Protein AF-A0A958CYI1-F1 (afdb_monomer_lite)

Radius of gyration: 28.28 Å; chains: 1; bounding box: 58×70×102 Å

Structure (mmCIF, N/CA/C/O backbone):
data_AF-A0A958CYI1-F1
#
_entry.id   AF-A0A958CYI1-F1
#
loop_
_atom_site.group_PDB
_atom_site.id
_atom_site.type_symbol
_atom_site.label_atom_id
_atom_site.label_alt_id
_atom_site.label_comp_id
_atom_site.label_asym_id
_atom_site.label_entity_id
_atom_site.label_seq_id
_atom_site.pdbx_PDB_ins_code
_atom_site.Cartn_x
_atom_site.Cartn_y
_atom_site.Cartn_z
_atom_site.occupancy
_atom_site.B_iso_or_equiv
_atom_site.auth_seq_id
_atom_site.auth_comp_id
_atom_site.auth_asym_id
_atom_site.auth_atom_id
_atom_site.pdbx_PDB_model_num
ATOM 1 N N . MET A 1 1 ? -30.023 57.625 -53.328 1.00 42.09 1 MET A N 1
ATOM 2 C CA . MET A 1 1 ? -31.231 56.786 -53.503 1.00 42.09 1 MET A CA 1
ATOM 3 C C . MET A 1 1 ? -30.985 55.440 -52.832 1.00 42.09 1 MET A C 1
ATOM 5 O O . MET A 1 1 ? -29.868 54.960 -52.922 1.00 42.09 1 MET A O 1
ATOM 9 N N . LYS A 1 2 ? -32.035 54.872 -52.219 1.00 39.88 2 LYS A N 1
ATOM 10 C CA . LYS A 1 2 ? -32.134 53.596 -51.472 1.00 39.88 2 LYS A CA 1
ATOM 11 C C . LYS A 1 2 ? -31.736 53.619 -49.983 1.00 39.88 2 LYS A C 1
ATOM 13 O O . LYS A 1 2 ? -30.578 53.598 -49.598 1.00 39.88 2 LYS A O 1
ATOM 18 N N . ARG A 1 3 ? -32.811 53.684 -49.190 1.00 43.34 3 ARG A N 1
ATOM 19 C CA . ARG A 1 3 ? -32.987 53.436 -47.752 1.00 43.34 3 ARG A CA 1
ATOM 20 C C . ARG A 1 3 ? -32.850 51.931 -47.449 1.00 43.34 3 ARG A C 1
ATOM 22 O O . ARG A 1 3 ? -33.164 51.167 -48.357 1.00 43.34 3 ARG A O 1
ATOM 29 N N . LEU A 1 4 ? -32.543 51.543 -46.198 1.00 41.59 4 LEU A N 1
ATOM 30 C CA . LEU A 1 4 ? -33.360 50.652 -45.326 1.00 41.59 4 LEU A CA 1
ATOM 31 C C . LEU A 1 4 ? -32.557 49.950 -44.191 1.00 41.59 4 LEU A C 1
ATOM 33 O O . LEU A 1 4 ? -31.536 49.337 -44.464 1.00 41.59 4 LEU A O 1
ATOM 37 N N . LEU A 1 5 ? -33.147 49.992 -42.975 1.00 42.72 5 LEU A N 1
ATOM 38 C CA . LEU A 1 5 ? -33.182 48.987 -41.873 1.00 42.72 5 LEU A CA 1
ATOM 39 C C . LEU A 1 5 ? -31.871 48.716 -41.091 1.00 42.72 5 LEU A C 1
ATOM 41 O O . LEU A 1 5 ? -30.917 48.190 -41.637 1.00 42.72 5 LEU A O 1
ATOM 45 N N . VAL A 1 6 ? -31.689 49.182 -39.843 1.00 42.66 6 VAL A N 1
ATOM 46 C CA . VAL A 1 6 ? -32.247 48.726 -38.538 1.00 42.66 6 VAL A CA 1
ATOM 47 C C . VAL A 1 6 ? -32.069 47.228 -38.267 1.00 42.66 6 VAL A C 1
ATOM 49 O O . VAL A 1 6 ? -32.859 46.437 -38.761 1.00 42.66 6 VAL A O 1
ATOM 52 N N . THR A 1 7 ? -31.137 46.886 -37.367 1.00 39.44 7 THR A N 1
ATOM 53 C CA . THR A 1 7 ? -31.341 45.858 -36.322 1.00 39.44 7 THR A CA 1
ATOM 54 C C . THR A 1 7 ? -30.294 46.016 -35.219 1.00 39.44 7 THR A C 1
ATOM 56 O O . THR A 1 7 ? -29.105 45.805 -35.441 1.00 39.44 7 THR A O 1
ATOM 59 N N . ALA A 1 8 ? -30.746 46.404 -34.026 1.00 44.78 8 ALA A N 1
ATOM 60 C CA . ALA A 1 8 ? -29.981 46.307 -32.792 1.00 44.78 8 ALA A CA 1
ATOM 61 C C . ALA A 1 8 ? -29.993 44.841 -32.332 1.00 44.78 8 ALA A C 1
ATOM 63 O O . ALA A 1 8 ? -31.064 44.269 -32.135 1.00 44.78 8 ALA A O 1
ATOM 64 N N . ILE A 1 9 ? -28.819 44.230 -32.183 1.00 44.53 9 ILE A N 1
ATOM 65 C CA . ILE A 1 9 ? -28.685 42.883 -31.623 1.00 44.53 9 ILE A CA 1
ATOM 66 C C . ILE A 1 9 ? -28.490 43.043 -30.114 1.00 44.53 9 ILE A C 1
ATOM 68 O O . ILE A 1 9 ? -27.433 43.474 -29.657 1.00 44.53 9 ILE A O 1
ATOM 72 N N . LEU A 1 10 ? -29.531 42.721 -29.342 1.00 38.78 10 LEU A N 1
ATOM 73 C CA . LEU A 1 10 ? -29.421 42.483 -27.904 1.00 38.78 10 LEU A CA 1
ATOM 74 C C . LEU A 1 10 ? -28.568 41.222 -27.700 1.00 38.78 10 LEU A C 1
ATOM 76 O O . LEU A 1 10 ? -29.008 40.116 -28.011 1.00 38.78 10 LEU A O 1
ATOM 80 N N . ALA A 1 11 ? -27.357 41.372 -27.170 1.00 40.81 11 ALA A N 1
ATOM 81 C CA . ALA A 1 11 ? -26.582 40.245 -26.669 1.00 40.81 11 ALA A CA 1
ATOM 82 C C . ALA A 1 11 ? -27.127 39.854 -25.285 1.00 40.81 11 ALA A C 1
ATOM 84 O O . ALA A 1 11 ? -26.779 40.457 -24.272 1.00 40.81 11 ALA A O 1
ATOM 85 N N . ALA A 1 12 ? -28.015 38.860 -25.240 1.00 43.81 12 ALA A N 1
ATOM 86 C CA . ALA A 1 12 ? -28.378 38.199 -23.994 1.00 43.81 12 ALA A CA 1
ATOM 87 C C . ALA A 1 12 ? -27.202 37.308 -23.559 1.00 43.81 12 ALA A C 1
ATOM 89 O O . ALA A 1 12 ? -27.004 36.217 -24.091 1.00 43.81 12 ALA A O 1
ATOM 90 N N . VAL A 1 13 ? -26.390 37.795 -22.619 1.00 46.09 13 VAL A N 1
ATOM 91 C CA . VAL A 1 13 ? -25.356 36.991 -21.957 1.00 46.09 13 VAL A CA 1
ATOM 92 C C . VAL A 1 13 ? -26.065 36.016 -21.020 1.00 46.09 13 VAL A C 1
ATOM 94 O O . VAL A 1 13 ? -26.493 36.377 -19.925 1.00 46.09 13 VAL A O 1
ATOM 97 N N . LEU A 1 14 ? -26.242 34.782 -21.483 1.00 42.12 14 LEU A N 1
ATOM 98 C CA . LEU A 1 14 ? -26.773 33.686 -20.686 1.00 42.12 14 LEU A CA 1
ATOM 99 C C . LEU A 1 14 ? -25.678 33.243 -19.697 1.00 42.12 14 LEU A C 1
ATOM 101 O O . LEU A 1 14 ? -24.727 32.566 -20.086 1.00 42.12 14 LEU A O 1
ATOM 105 N N . LEU A 1 15 ? -25.781 33.651 -18.427 1.00 45.62 15 LEU A N 1
ATOM 106 C CA . LEU A 1 15 ? -24.959 33.084 -17.355 1.00 45.62 15 LEU A CA 1
ATOM 107 C C . LEU A 1 15 ? -25.375 31.624 -17.139 1.00 45.62 15 LEU A C 1
ATOM 109 O O . LEU A 1 15 ? -26.358 31.336 -16.459 1.00 45.62 15 LEU A O 1
ATOM 113 N N . LEU A 1 16 ? -24.613 30.699 -17.716 1.00 48.97 16 LEU A N 1
ATOM 114 C CA . LEU A 1 16 ? -24.619 29.304 -17.291 1.00 48.97 16 LEU A CA 1
ATOM 115 C C . LEU A 1 16 ? -24.054 29.240 -15.863 1.00 48.97 16 LEU A C 1
ATOM 117 O O . LEU A 1 16 ? -22.951 29.748 -15.641 1.00 48.97 16 LEU A O 1
ATOM 121 N N . PRO A 1 17 ? -24.747 28.624 -14.888 1.00 45.78 17 PRO A N 1
ATOM 122 C CA . PRO A 1 17 ? -24.100 28.291 -13.635 1.00 45.78 17 PRO A CA 1
ATOM 123 C C . PRO A 1 17 ? -22.991 27.287 -13.951 1.00 45.78 17 PRO A C 1
ATOM 125 O O . PRO A 1 17 ? -23.242 26.203 -14.482 1.00 45.78 17 PRO A O 1
ATOM 128 N N . LEU A 1 18 ? -21.752 27.674 -13.650 1.00 45.88 18 LEU A N 1
ATOM 129 C CA . LEU A 1 18 ? -20.614 26.772 -13.645 1.00 45.88 18 LEU A CA 1
ATOM 130 C C . LEU A 1 18 ? -20.877 25.765 -12.519 1.00 45.88 18 LEU A C 1
ATOM 132 O O . LEU A 1 18 ? -20.578 26.020 -11.353 1.00 45.88 18 LEU A O 1
ATOM 136 N N . VAL A 1 19 ? -21.518 24.645 -12.848 1.00 53.31 19 VAL A N 1
ATOM 137 C CA . VAL A 1 19 ? -21.575 23.499 -11.948 1.00 53.31 19 VAL A CA 1
ATOM 138 C C . VAL A 1 19 ? -20.149 22.980 -11.892 1.00 53.31 19 VAL A C 1
ATOM 140 O O . VAL A 1 19 ? -19.710 22.226 -12.757 1.00 53.31 19 VAL A O 1
ATOM 143 N N . GLY A 1 20 ? -19.391 23.460 -10.908 1.00 43.84 20 GLY A N 1
ATOM 144 C CA . GLY A 1 20 ? -18.143 22.839 -10.520 1.00 43.84 20 GLY A CA 1
ATOM 145 C C . GLY A 1 20 ? -18.487 21.430 -10.076 1.00 43.84 20 GLY A C 1
ATOM 146 O O . GLY A 1 20 ? -18.928 21.225 -8.948 1.00 43.84 20 GLY A O 1
ATOM 147 N N . THR A 1 21 ? -18.342 20.457 -10.972 1.00 44.19 21 THR A N 1
ATOM 148 C CA . THR A 1 21 ? -18.242 19.067 -10.559 1.00 44.19 21 THR A CA 1
ATOM 149 C C . THR A 1 21 ? -17.000 19.014 -9.690 1.00 44.19 21 THR A C 1
ATOM 151 O O . THR A 1 21 ? -15.880 19.034 -10.201 1.00 44.19 21 THR A O 1
ATOM 154 N N . ALA A 1 22 ? -17.188 19.030 -8.373 1.00 45.78 22 ALA A N 1
ATOM 155 C CA . ALA A 1 22 ? -16.155 18.576 -7.473 1.00 45.78 22 ALA A CA 1
ATOM 156 C C . ALA A 1 22 ? -15.881 17.131 -7.890 1.00 45.78 22 ALA A C 1
ATOM 158 O O . ALA A 1 22 ? -16.662 16.228 -7.587 1.00 45.78 22 ALA A O 1
ATOM 159 N N . SER A 1 23 ? -14.821 16.930 -8.676 1.00 45.03 23 SER A N 1
ATOM 160 C CA . SER A 1 23 ? -14.234 15.611 -8.838 1.00 45.03 23 SER A CA 1
ATOM 161 C C . SER A 1 23 ? -14.057 15.074 -7.424 1.00 45.03 23 SER A C 1
ATOM 163 O O . SER A 1 23 ? -13.552 15.831 -6.584 1.00 45.03 23 SER A O 1
ATOM 165 N N . PRO A 1 24 ? -14.499 13.840 -7.113 1.00 41.59 24 PRO A N 1
ATOM 166 C CA . PRO A 1 24 ? -14.163 13.258 -5.828 1.00 41.59 24 PRO A CA 1
ATOM 167 C C . PRO A 1 24 ? -12.657 13.420 -5.695 1.00 41.59 24 PRO A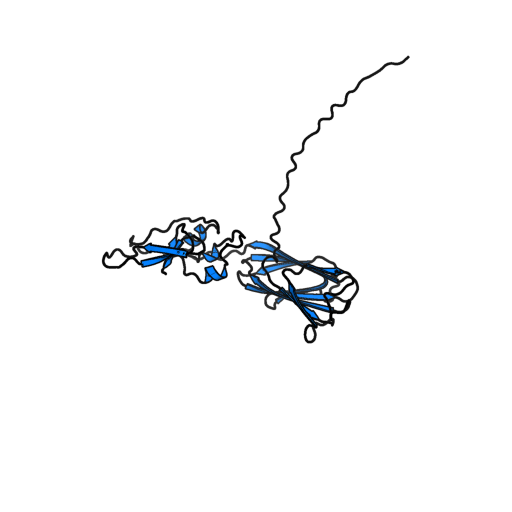 C 1
ATOM 169 O O . PRO A 1 24 ? -11.914 13.020 -6.595 1.00 41.59 24 PRO A O 1
ATOM 172 N N . ALA A 1 25 ? -12.228 14.127 -4.649 1.00 41.38 25 ALA A N 1
ATOM 173 C CA . ALA A 1 25 ? -10.821 14.251 -4.358 1.00 41.38 25 ALA A CA 1
ATOM 174 C C . ALA A 1 25 ? -10.314 12.815 -4.316 1.00 41.38 25 ALA A C 1
ATOM 176 O O . ALA A 1 25 ? -10.745 12.029 -3.471 1.00 41.38 25 ALA A O 1
ATOM 177 N N . THR A 1 26 ? -9.476 12.441 -5.280 1.00 39.22 26 THR A N 1
ATOM 178 C CA . THR A 1 26 ? -8.662 11.249 -5.152 1.00 39.22 26 THR A CA 1
ATOM 179 C C . THR A 1 26 ? -7.812 11.529 -3.931 1.00 39.22 26 THR A C 1
ATOM 181 O O . THR A 1 26 ? -6.765 12.167 -4.027 1.00 39.22 26 THR A O 1
ATOM 184 N N . VAL A 1 27 ? -8.305 11.119 -2.760 1.00 40.66 27 VAL A N 1
ATOM 185 C CA . VAL A 1 27 ? -7.452 10.749 -1.646 1.00 40.66 27 VAL A CA 1
ATOM 186 C C . VAL A 1 27 ? -6.494 9.779 -2.304 1.00 40.66 27 VAL A C 1
ATOM 188 O O . VAL A 1 27 ? -6.906 8.695 -2.714 1.00 40.66 27 VAL A O 1
ATOM 191 N N . ASN A 1 28 ? -5.296 10.276 -2.619 1.00 57.41 28 ASN A N 1
ATOM 192 C CA . ASN A 1 28 ? -4.297 9.550 -3.385 1.00 57.41 28 ASN A CA 1
ATOM 193 C C . ASN A 1 28 ? -4.232 8.179 -2.722 1.00 57.41 28 ASN A C 1
ATOM 195 O O . ASN A 1 28 ? -3.993 8.138 -1.520 1.00 57.41 28 ASN A O 1
ATOM 199 N N . ALA A 1 29 ? -4.556 7.081 -3.403 1.00 61.56 29 ALA A N 1
ATOM 200 C CA . ALA A 1 29 ? -4.756 5.830 -2.669 1.00 61.56 29 ALA A CA 1
ATOM 201 C C . ALA A 1 29 ? -3.451 5.321 -2.042 1.00 61.56 29 ALA A C 1
ATOM 203 O O . ALA A 1 29 ? -3.464 4.548 -1.089 1.00 61.56 29 ALA A O 1
ATOM 204 N N . GLN A 1 30 ? -2.329 5.854 -2.532 1.00 75.69 30 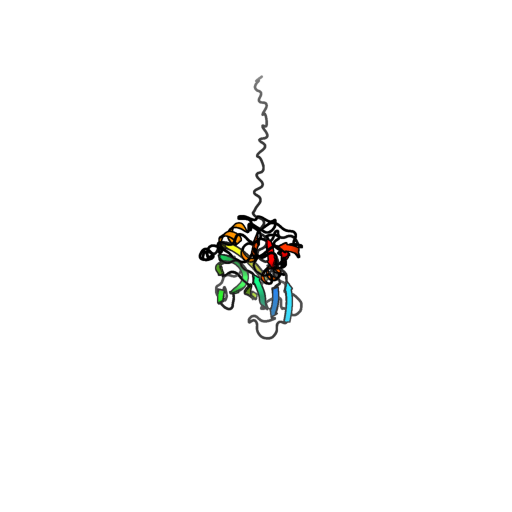GLN A N 1
ATOM 205 C CA . GLN A 1 30 ? -1.000 5.711 -1.957 1.00 75.69 30 GLN A CA 1
ATOM 206 C C . GLN A 1 30 ? -0.732 6.588 -0.720 1.00 75.69 30 GLN A C 1
ATOM 208 O O . GLN A 1 30 ? 0.267 6.369 -0.043 1.00 75.69 30 GLN A O 1
ATOM 213 N N . SER A 1 31 ? -1.576 7.574 -0.419 1.00 77.25 31 SER A N 1
ATOM 214 C CA . SER A 1 31 ? -1.382 8.541 0.665 1.00 77.25 31 SER A CA 1
ATOM 215 C C . SER A 1 31 ? -1.277 7.844 2.019 1.00 77.25 31 SER A C 1
ATOM 217 O O . SER A 1 31 ? -2.044 6.936 2.327 1.00 77.25 31 SER A O 1
ATOM 219 N N . GLY A 1 32 ? -0.303 8.273 2.823 1.00 78.44 32 GLY A N 1
ATOM 220 C CA . GLY A 1 32 ? -0.023 7.696 4.137 1.00 78.44 32 GLY A CA 1
ATOM 221 C C . GLY A 1 32 ? 0.833 6.426 4.109 1.00 78.44 32 GLY A C 1
ATOM 222 O O . GLY A 1 32 ? 1.255 5.980 5.173 1.00 78.44 32 GLY A O 1
ATOM 223 N N . ASN A 1 33 ? 1.147 5.873 2.932 1.00 84.94 33 ASN A N 1
ATOM 224 C CA . ASN A 1 33 ? 2.060 4.737 2.821 1.00 84.94 33 ASN A CA 1
ATOM 225 C C . ASN A 1 33 ? 3.509 5.207 2.699 1.00 84.94 33 ASN A C 1
ATOM 227 O O . ASN A 1 33 ? 3.812 6.243 2.111 1.00 84.94 33 ASN A O 1
ATOM 231 N N . THR A 1 34 ? 4.420 4.408 3.247 1.00 88.38 34 THR A N 1
ATOM 232 C CA . THR A 1 34 ? 5.862 4.592 3.075 1.00 88.38 34 THR A CA 1
ATOM 233 C C . THR A 1 34 ? 6.409 3.418 2.284 1.00 88.38 34 THR A C 1
ATOM 235 O O . THR A 1 34 ? 6.242 2.269 2.694 1.00 88.38 34 THR A O 1
ATOM 238 N N . TRP A 1 35 ? 7.057 3.698 1.158 1.00 95.88 35 TRP A N 1
ATOM 239 C CA . TRP A 1 35 ? 7.637 2.683 0.289 1.00 95.88 35 TRP A CA 1
ATOM 240 C C . TRP A 1 35 ? 9.149 2.641 0.431 1.00 95.88 35 TRP A C 1
ATOM 242 O O . TRP A 1 35 ? 9.811 3.679 0.420 1.00 95.88 35 TRP A O 1
ATOM 252 N N . THR A 1 36 ? 9.701 1.435 0.481 1.00 97.94 36 THR A N 1
ATOM 253 C CA . THR A 1 36 ? 11.125 1.206 0.248 1.00 97.94 36 THR A CA 1
ATOM 254 C C . THR A 1 36 ? 11.335 0.928 -1.236 1.00 97.94 36 THR A C 1
ATOM 256 O O . THR A 1 36 ? 10.931 -0.120 -1.732 1.00 97.94 36 THR A O 1
ATOM 259 N N . ALA A 1 37 ? 11.964 1.864 -1.944 1.00 98.56 37 ALA A N 1
ATOM 260 C CA . ALA A 1 37 ? 12.365 1.726 -3.338 1.00 98.56 37 ALA A CA 1
ATOM 261 C C . ALA A 1 37 ? 13.815 1.231 -3.407 1.00 98.56 37 ALA A C 1
ATOM 263 O O . ALA A 1 37 ? 14.743 1.951 -3.043 1.00 98.56 37 ALA A O 1
ATOM 264 N N . SER A 1 38 ? 14.008 -0.007 -3.849 1.00 98.62 38 SER A N 1
ATOM 265 C CA . SER A 1 38 ? 15.315 -0.635 -4.056 1.00 98.62 38 SER A CA 1
ATOM 266 C C . SER A 1 38 ? 15.631 -0.680 -5.546 1.00 98.62 38 SER A C 1
ATOM 268 O O . SER A 1 38 ? 14.867 -1.272 -6.305 1.00 98.62 38 SER A O 1
ATOM 270 N N . TYR A 1 39 ? 16.751 -0.101 -5.966 1.00 98.81 39 TYR A N 1
ATOM 271 C CA . TYR A 1 39 ? 17.177 -0.051 -7.366 1.00 98.81 39 TYR A CA 1
ATOM 272 C C . TYR A 1 39 ? 18.412 -0.917 -7.592 1.00 98.81 39 TYR A C 1
ATOM 274 O O . TYR A 1 39 ? 19.336 -0.929 -6.778 1.00 98.81 39 TYR A O 1
ATOM 282 N N . PHE A 1 40 ? 18.450 -1.610 -8.724 1.00 98.81 40 PHE A N 1
ATOM 283 C CA . PHE A 1 40 ? 19.509 -2.536 -9.105 1.00 98.81 40 PHE A CA 1
ATOM 284 C C . PHE A 1 40 ? 20.081 -2.112 -10.454 1.00 98.81 40 PHE A C 1
ATOM 286 O O . PHE A 1 40 ? 19.343 -1.782 -11.378 1.00 98.81 40 PHE A O 1
ATOM 293 N N . ASN A 1 41 ? 21.402 -2.173 -10.592 1.00 98.25 41 ASN A N 1
ATOM 294 C CA . ASN A 1 41 ? 22.125 -1.816 -11.817 1.00 98.25 41 ASN A CA 1
ATOM 295 C C . ASN A 1 41 ? 22.132 -2.933 -12.877 1.00 98.25 41 ASN A C 1
ATOM 297 O O . ASN A 1 41 ? 23.095 -3.077 -13.627 1.00 98.25 41 ASN A O 1
ATOM 301 N N . ASN A 1 42 ? 21.106 -3.781 -12.874 1.00 98.19 42 ASN A N 1
ATOM 302 C CA . ASN A 1 42 ? 20.985 -4.916 -13.773 1.00 98.19 42 ASN A CA 1
ATOM 303 C C . ASN A 1 42 ? 19.505 -5.214 -14.064 1.00 98.19 42 ASN A C 1
ATOM 305 O O . ASN A 1 42 ? 18.636 -4.863 -13.256 1.00 98.19 42 ASN A O 1
ATOM 309 N N . PRO A 1 43 ? 19.205 -5.925 -15.164 1.00 94.94 43 PRO A N 1
ATOM 310 C CA . PRO A 1 43 ? 17.830 -6.159 -15.594 1.00 94.94 43 PRO A CA 1
ATOM 311 C C . PRO A 1 43 ? 17.112 -7.279 -14.817 1.00 94.94 43 PRO A C 1
ATOM 313 O O . PRO A 1 43 ? 15.989 -7.640 -15.160 1.00 94.94 43 PRO A O 1
ATOM 316 N N . ASN A 1 44 ? 17.722 -7.882 -13.790 1.00 94.88 44 ASN A N 1
ATOM 317 C CA . ASN A 1 44 ? 17.235 -9.132 -13.194 1.00 94.88 44 ASN A CA 1
ATOM 318 C C . ASN A 1 44 ? 17.030 -9.073 -11.672 1.00 94.88 44 ASN A C 1
ATOM 320 O O . ASN A 1 44 ? 16.926 -10.132 -11.055 1.00 94.88 44 ASN A O 1
ATOM 324 N N . TRP A 1 45 ? 16.977 -7.881 -11.060 1.00 97.56 45 TRP A N 1
ATOM 325 C CA . TRP A 1 45 ? 16.917 -7.712 -9.595 1.00 97.56 45 TRP A CA 1
ATOM 326 C C . TRP A 1 45 ? 18.005 -8.515 -8.856 1.00 97.56 45 TRP A C 1
ATOM 328 O O . TRP A 1 45 ? 17.798 -9.003 -7.744 1.00 97.56 45 TRP A O 1
ATOM 338 N N . ALA A 1 46 ? 19.157 -8.719 -9.501 1.00 96.75 46 ALA A N 1
ATOM 339 C CA . ALA A 1 46 ? 20.201 -9.597 -8.999 1.00 96.75 46 ALA A CA 1
ATOM 340 C C . ALA A 1 46 ? 21.132 -8.859 -8.032 1.00 96.75 46 ALA A C 1
ATOM 342 O O . ALA A 1 46 ? 21.478 -7.695 -8.248 1.00 96.75 46 ALA A O 1
ATOM 343 N N . GLY A 1 47 ? 21.597 -9.574 -7.006 1.00 96.69 47 GLY A N 1
ATOM 344 C CA . GLY A 1 47 ? 22.525 -9.044 -6.011 1.00 96.69 47 GLY A CA 1
ATOM 345 C C . GLY A 1 47 ? 21.881 -8.039 -5.053 1.00 96.69 47 GLY A C 1
ATOM 346 O O . GLY A 1 47 ? 20.668 -8.025 -4.857 1.00 96.69 47 GLY A O 1
ATOM 347 N N . ASN A 1 48 ? 22.720 -7.215 -4.426 1.00 97.38 48 ASN A N 1
ATOM 348 C CA . ASN A 1 48 ? 22.258 -6.145 -3.546 1.00 97.38 48 ASN A CA 1
ATOM 349 C C . ASN A 1 48 ? 21.830 -4.921 -4.371 1.00 97.38 48 ASN A C 1
ATOM 351 O O . ASN A 1 48 ? 22.468 -4.629 -5.386 1.00 97.38 48 ASN A O 1
ATOM 355 N N . PRO A 1 49 ? 20.804 -4.173 -3.932 1.00 98.12 49 PRO A N 1
ATOM 356 C CA . PRO A 1 49 ? 20.459 -2.909 -4.566 1.00 98.12 49 PRO A CA 1
ATOM 357 C C . PRO A 1 49 ? 21.620 -1.916 -4.445 1.00 98.12 49 PRO A C 1
ATOM 359 O O . PRO A 1 49 ? 22.273 -1.817 -3.405 1.00 98.12 49 PRO A O 1
ATOM 362 N N . VAL A 1 50 ? 21.862 -1.169 -5.518 1.00 98.38 50 VAL A N 1
ATOM 363 C CA . VAL A 1 50 ? 22.901 -0.127 -5.587 1.00 98.38 50 VAL A CA 1
ATOM 364 C C . VAL A 1 50 ? 22.422 1.206 -5.014 1.00 98.38 50 VAL A C 1
ATOM 366 O O . VAL A 1 50 ? 23.235 2.056 -4.663 1.00 98.38 50 VAL A O 1
ATOM 369 N N . LEU A 1 51 ? 21.104 1.378 -4.903 1.00 98.31 51 LEU A N 1
ATOM 370 C CA . LEU A 1 51 ? 20.451 2.540 -4.316 1.00 98.31 51 LEU A CA 1
ATOM 371 C C . LEU A 1 51 ? 19.179 2.082 -3.596 1.00 98.31 51 LEU A C 1
ATOM 373 O O . LEU A 1 51 ? 18.400 1.301 -4.139 1.00 98.31 51 LEU A O 1
ATOM 377 N N . ILE A 1 52 ? 18.961 2.588 -2.384 1.00 98.06 52 ILE A N 1
ATOM 378 C CA . ILE A 1 52 ? 17.720 2.406 -1.629 1.00 98.06 52 ILE A CA 1
ATOM 379 C C . ILE A 1 52 ? 17.201 3.789 -1.245 1.00 98.06 52 ILE A C 1
ATOM 381 O O . ILE A 1 52 ? 17.959 4.624 -0.752 1.00 98.06 52 ILE A O 1
ATOM 385 N N . GLN A 1 53 ? 15.914 4.028 -1.466 1.00 96.75 53 GLN A N 1
ATOM 386 C CA . GLN A 1 53 ? 15.230 5.265 -1.106 1.00 96.75 53 GLN A CA 1
ATOM 387 C C . GLN A 1 53 ? 13.934 4.962 -0.358 1.00 96.75 53 GLN A C 1
ATOM 389 O O . GLN A 1 53 ? 13.289 3.939 -0.585 1.00 96.75 53 GLN A O 1
ATOM 394 N N . THR A 1 54 ? 13.530 5.895 0.497 1.00 94.50 54 THR A N 1
ATOM 395 C CA . THR A 1 54 ? 12.203 5.901 1.110 1.00 94.50 54 THR A CA 1
ATOM 396 C C . THR A 1 54 ? 11.346 6.928 0.391 1.00 94.50 54 THR A C 1
ATOM 398 O O . THR A 1 54 ? 11.730 8.096 0.318 1.00 94.50 54 THR A O 1
ATOM 401 N N . VAL A 1 55 ? 10.206 6.507 -0.154 1.00 91.62 55 VAL A N 1
ATOM 402 C CA . VAL A 1 55 ? 9.368 7.352 -1.016 1.00 91.62 55 VAL A CA 1
ATOM 403 C C . VAL A 1 55 ? 7.892 7.283 -0.602 1.00 91.62 55 VAL A C 1
ATOM 405 O O . VAL A 1 55 ? 7.425 6.228 -0.172 1.00 91.62 55 VAL A O 1
ATOM 408 N N . PRO A 1 56 ? 7.137 8.393 -0.693 1.00 87.44 56 PRO A N 1
ATOM 409 C CA . PRO A 1 56 ? 5.736 8.432 -0.258 1.00 87.44 56 PRO A CA 1
ATOM 410 C C . PRO A 1 56 ? 4.759 7.826 -1.277 1.00 87.44 56 PRO A C 1
ATOM 412 O O . PRO A 1 56 ? 3.619 7.528 -0.937 1.00 87.44 56 PRO A O 1
ATOM 415 N N . PHE A 1 57 ? 5.175 7.669 -2.535 1.00 91.19 57 PHE A N 1
ATOM 416 C CA . PHE A 1 57 ? 4.353 7.107 -3.603 1.00 91.19 57 PHE A CA 1
ATOM 417 C C . PHE A 1 57 ? 5.216 6.571 -4.755 1.00 91.19 57 PHE A C 1
ATOM 419 O O . PHE A 1 57 ? 6.355 6.999 -4.941 1.00 91.19 57 PHE A O 1
ATOM 426 N N . ILE A 1 58 ? 4.650 5.664 -5.553 1.00 96.75 58 ILE A N 1
ATOM 427 C CA . ILE A 1 58 ? 5.222 5.154 -6.805 1.00 96.75 58 ILE A CA 1
ATOM 428 C C . ILE A 1 58 ? 4.631 5.950 -7.975 1.00 96.75 58 ILE A C 1
ATOM 430 O O . ILE A 1 58 ? 3.634 5.555 -8.582 1.00 96.75 58 ILE A O 1
ATOM 434 N N . ALA A 1 59 ? 5.235 7.104 -8.252 1.00 95.81 59 ALA A N 1
ATOM 435 C CA . ALA A 1 59 ? 4.908 7.953 -9.394 1.00 95.81 59 ALA A CA 1
ATOM 436 C C . ALA A 1 59 ? 6.189 8.621 -9.903 1.00 95.81 59 ALA A C 1
ATOM 438 O O . ALA A 1 59 ? 6.467 9.783 -9.606 1.00 95.81 59 ALA A O 1
ATOM 439 N N . PHE A 1 60 ? 6.998 7.844 -10.618 1.00 97.19 60 PHE A N 1
ATOM 440 C CA . PHE A 1 60 ? 8.311 8.255 -11.090 1.00 97.19 60 PHE A CA 1
ATOM 441 C C . PHE A 1 60 ? 8.324 8.386 -12.604 1.00 97.19 60 PHE A C 1
ATOM 443 O O . PHE A 1 60 ? 7.869 7.498 -13.318 1.00 97.19 60 PHE A O 1
ATOM 450 N N . ASN A 1 61 ? 8.899 9.486 -13.077 1.00 98.00 61 ASN A N 1
ATOM 451 C CA . ASN A 1 61 ? 9.244 9.687 -14.473 1.00 98.00 61 ASN A CA 1
ATOM 452 C C . ASN A 1 61 ? 10.694 10.155 -14.527 1.00 98.00 61 ASN A C 1
ATOM 454 O O . ASN A 1 61 ? 10.992 11.295 -14.167 1.00 98.00 61 ASN A O 1
ATOM 458 N N . TRP A 1 62 ? 11.586 9.254 -14.922 1.00 98.31 62 TRP A N 1
ATOM 459 C CA . TRP A 1 62 ? 13.008 9.545 -15.070 1.00 98.31 62 TRP A CA 1
ATOM 460 C C . TRP A 1 62 ? 13.343 10.040 -16.480 1.00 98.31 62 TRP A C 1
ATOM 462 O O . TRP A 1 62 ? 14.445 10.542 -16.697 1.00 98.31 62 TRP A O 1
ATOM 472 N N . GLY A 1 63 ? 12.402 9.953 -17.429 1.00 97.81 63 GLY A N 1
ATOM 473 C CA . GLY A 1 63 ? 12.654 10.251 -18.834 1.00 97.81 63 GLY A CA 1
ATOM 474 C C . GLY A 1 63 ? 13.834 9.422 -19.337 1.00 97.81 63 GLY A C 1
ATOM 475 O O . GLY A 1 63 ? 13.916 8.238 -19.055 1.00 97.81 63 GLY A O 1
ATOM 476 N N . PHE A 1 64 ? 14.788 10.061 -20.006 1.00 97.62 64 PHE A N 1
ATOM 477 C CA . PHE A 1 64 ? 16.029 9.421 -20.470 1.00 97.62 64 PHE A CA 1
ATOM 478 C C . PHE A 1 64 ? 17.152 9.422 -19.410 1.00 97.62 64 PHE A C 1
ATOM 480 O O . PHE A 1 64 ? 18.335 9.422 -19.750 1.00 97.62 64 PHE A O 1
ATOM 487 N N . GLY A 1 65 ? 16.803 9.572 -18.132 1.00 97.88 65 GLY A N 1
ATOM 488 C CA . GLY A 1 65 ? 17.735 9.649 -17.007 1.00 97.88 65 GLY A CA 1
ATOM 489 C C . GLY A 1 65 ? 17.750 8.379 -16.158 1.00 97.88 65 GLY A C 1
ATOM 490 O O . GLY A 1 65 ? 17.226 7.346 -16.551 1.00 97.88 65 GLY A O 1
ATOM 491 N N . SER A 1 66 ? 18.337 8.465 -14.960 1.00 97.38 66 SER A N 1
ATOM 492 C CA . SER A 1 66 ? 18.327 7.370 -13.984 1.00 97.38 66 SER A CA 1
ATOM 493 C C . SER A 1 66 ? 17.761 7.810 -12.624 1.00 97.38 66 SER A C 1
ATOM 495 O O . SER A 1 66 ? 17.742 9.007 -12.314 1.00 97.38 66 SER A O 1
ATOM 497 N N . PRO A 1 67 ? 17.323 6.864 -11.771 1.00 97.50 67 PRO A N 1
ATOM 498 C CA . PRO A 1 67 ? 16.834 7.156 -10.420 1.00 97.50 67 PRO A CA 1
ATOM 499 C C . PRO A 1 67 ? 17.847 7.816 -9.477 1.00 97.50 67 PRO A C 1
ATOM 501 O O . PRO A 1 67 ? 17.460 8.395 -8.459 1.00 97.50 67 PRO A O 1
ATOM 504 N N . GLY A 1 68 ? 19.142 7.719 -9.782 1.00 97.25 68 GLY A N 1
ATOM 505 C CA . GLY A 1 68 ? 20.197 8.315 -8.979 1.00 97.25 68 GLY A CA 1
ATOM 506 C C . GLY A 1 68 ? 21.563 7.678 -9.206 1.00 97.25 68 GLY A C 1
ATOM 507 O O . GLY A 1 68 ? 21.742 6.783 -10.033 1.00 97.25 68 GLY A O 1
ATOM 508 N N . ALA A 1 69 ? 22.545 8.153 -8.441 1.00 96.38 69 ALA A N 1
ATOM 509 C CA . ALA A 1 69 ? 23.922 7.683 -8.525 1.00 96.38 69 ALA A CA 1
ATOM 510 C C . ALA A 1 69 ? 24.021 6.160 -8.322 1.00 96.38 69 ALA A C 1
ATOM 512 O O . ALA A 1 69 ? 23.381 5.594 -7.439 1.00 96.38 69 ALA A O 1
ATOM 513 N N . GLY A 1 70 ? 24.844 5.505 -9.143 1.00 95.50 70 GLY A N 1
ATOM 514 C CA . GLY A 1 70 ? 25.037 4.052 -9.119 1.00 95.50 70 GLY A CA 1
ATOM 515 C C . GLY A 1 70 ? 24.011 3.257 -9.932 1.00 95.50 70 GLY A C 1
ATOM 516 O O . GLY A 1 70 ? 24.291 2.107 -10.267 1.00 95.50 70 GLY A O 1
ATOM 517 N N . VAL A 1 71 ? 22.876 3.859 -10.309 1.00 98.56 71 VAL A N 1
ATOM 518 C CA . VAL A 1 71 ? 21.897 3.255 -11.223 1.00 98.56 71 VAL A CA 1
ATOM 519 C C . VAL A 1 71 ? 22.197 3.724 -12.657 1.00 98.56 71 VAL A C 1
ATOM 521 O O . VAL A 1 71 ? 22.284 4.937 -12.879 1.00 98.56 71 VAL A O 1
ATOM 524 N N . PRO A 1 72 ? 22.395 2.808 -13.625 1.00 98.25 72 PRO A N 1
ATOM 525 C CA . PRO A 1 72 ? 22.576 3.175 -15.026 1.00 98.25 72 PRO A CA 1
ATOM 526 C C . PRO A 1 72 ? 21.292 3.793 -15.598 1.00 98.25 72 PRO A C 1
ATOM 528 O O . PRO A 1 72 ? 20.218 3.645 -15.020 1.00 98.25 72 PRO A O 1
ATOM 531 N N . VAL A 1 73 ? 21.420 4.505 -16.719 1.00 98.31 73 VAL A N 1
ATOM 532 C CA . VAL A 1 73 ? 20.269 5.081 -17.441 1.00 98.31 73 VAL A CA 1
ATOM 533 C C . VAL A 1 73 ? 19.374 3.975 -17.994 1.00 98.31 73 VAL A C 1
ATOM 535 O O . VAL A 1 73 ? 18.172 3.996 -17.781 1.00 98.31 73 VAL A O 1
ATOM 538 N N . ASP A 1 74 ? 19.988 2.973 -18.618 1.00 98.50 74 ASP A N 1
ATOM 539 C CA . ASP A 1 74 ? 19.309 1.847 -19.251 1.00 98.50 74 ASP A CA 1
ATOM 540 C C . ASP A 1 74 ? 19.574 0.542 -18.480 1.00 98.50 74 ASP A C 1
ATOM 542 O O . ASP A 1 74 ? 20.563 0.421 -17.747 1.00 98.50 74 ASP A O 1
ATOM 546 N N . ASN A 1 75 ? 18.753 -0.483 -18.723 1.00 98.19 75 ASN A N 1
ATOM 547 C CA . ASN A 1 75 ? 18.923 -1.847 -18.201 1.00 98.19 75 ASN A CA 1
ATOM 548 C C . ASN A 1 75 ? 18.987 -1.944 -16.666 1.00 98.19 75 ASN A C 1
ATOM 550 O O . ASN A 1 75 ? 19.761 -2.735 -16.108 1.00 98.19 75 ASN A O 1
ATOM 554 N N . PHE A 1 76 ? 18.162 -1.159 -15.976 1.00 98.75 76 PHE A N 1
ATOM 555 C CA . PHE A 1 76 ? 18.028 -1.213 -14.524 1.00 98.75 76 PHE A CA 1
ATOM 556 C C . PHE A 1 76 ? 16.696 -1.835 -14.097 1.00 98.75 76 PHE A C 1
ATOM 558 O O . PHE A 1 76 ? 15.738 -1.948 -14.859 1.00 98.75 76 PHE A O 1
ATOM 565 N N . THR A 1 77 ? 16.628 -2.252 -12.838 1.00 98.88 77 THR A N 1
ATOM 566 C CA . THR A 1 77 ? 15.377 -2.706 -12.223 1.00 98.88 77 THR A CA 1
ATOM 567 C C . THR A 1 77 ? 15.121 -1.978 -10.917 1.00 98.88 77 THR A C 1
ATOM 569 O O . THR A 1 77 ? 16.051 -1.537 -10.239 1.00 98.88 77 THR A O 1
ATOM 572 N N . ALA A 1 78 ? 13.849 -1.859 -10.548 1.00 98.81 78 ALA A N 1
ATOM 573 C CA . ALA A 1 78 ? 13.425 -1.358 -9.252 1.00 98.81 78 ALA A CA 1
ATOM 574 C C . ALA A 1 78 ? 12.450 -2.334 -8.587 1.00 98.81 78 ALA A C 1
ATOM 576 O O . ALA A 1 78 ? 11.679 -3.034 -9.249 1.00 98.81 78 ALA A O 1
ATOM 577 N N . ARG A 1 79 ? 12.488 -2.382 -7.259 1.00 98.75 79 ARG A N 1
ATOM 578 C CA . ARG A 1 79 ? 11.518 -3.075 -6.415 1.00 98.75 79 ARG A CA 1
ATOM 579 C C . ARG A 1 79 ? 11.002 -2.101 -5.372 1.00 98.75 79 ARG A C 1
ATOM 581 O O . ARG A 1 79 ? 11.793 -1.516 -4.637 1.00 98.75 79 ARG A O 1
ATOM 588 N N . PHE A 1 80 ? 9.689 -1.956 -5.309 1.00 98.69 80 PHE A N 1
ATOM 589 C CA . PHE A 1 80 ? 9.010 -1.139 -4.316 1.00 98.69 80 PHE A CA 1
ATOM 590 C C . PHE A 1 80 ? 8.282 -2.058 -3.347 1.00 98.69 80 PHE A C 1
ATOM 592 O O . PHE A 1 80 ? 7.439 -2.839 -3.779 1.00 98.69 80 PHE A O 1
ATOM 599 N N . ASP A 1 81 ? 8.596 -1.961 -2.059 1.00 97.88 81 ASP A N 1
ATOM 600 C CA . ASP A 1 81 ? 7.969 -2.752 -1.000 1.00 97.88 81 ASP A CA 1
ATOM 601 C C . ASP A 1 81 ? 7.281 -1.830 0.017 1.00 97.88 81 ASP A C 1
ATOM 603 O O . ASP A 1 81 ? 7.847 -0.809 0.423 1.00 97.88 81 ASP A O 1
ATOM 607 N N . SER A 1 82 ? 6.068 -2.185 0.446 1.00 95.81 82 SER A N 1
ATOM 608 C CA . SER A 1 82 ? 5.375 -1.520 1.555 1.00 95.81 82 SER A CA 1
ATOM 609 C C . SER A 1 82 ? 4.388 -2.457 2.260 1.00 95.81 82 SER A C 1
ATOM 611 O O . SER A 1 82 ? 3.884 -3.418 1.674 1.00 95.81 82 SER A O 1
ATOM 613 N N . GLN A 1 83 ? 4.105 -2.169 3.531 1.00 90.12 83 GLN A N 1
ATOM 614 C CA . GLN A 1 83 ? 2.952 -2.711 4.249 1.00 90.12 83 GLN A CA 1
ATOM 615 C C . GLN A 1 83 ? 1.823 -1.694 4.128 1.00 90.12 83 GLN A C 1
ATOM 617 O O . GLN A 1 83 ? 1.954 -0.571 4.609 1.00 90.12 83 GLN A O 1
ATOM 622 N N . VAL A 1 84 ? 0.727 -2.084 3.483 1.00 87.88 84 VAL A N 1
ATOM 623 C CA . VAL A 1 84 ? -0.403 -1.193 3.196 1.00 87.88 84 VAL A CA 1
ATOM 624 C C . VAL A 1 84 ? -1.652 -1.754 3.857 1.00 87.88 84 VAL A C 1
ATOM 626 O O . VAL A 1 84 ? -1.967 -2.934 3.705 1.00 87.88 84 VAL A O 1
ATOM 629 N N . PHE A 1 85 ? -2.372 -0.919 4.601 1.00 83.19 85 PHE A N 1
ATOM 630 C CA . PHE A 1 85 ? -3.655 -1.306 5.176 1.00 83.19 85 PHE A CA 1
ATOM 631 C C . PHE A 1 85 ? -4.757 -1.167 4.123 1.00 83.19 85 PHE A C 1
ATOM 633 O O . PHE A 1 85 ? -4.967 -0.084 3.576 1.00 83.19 85 PHE A O 1
ATOM 640 N N . PHE A 1 86 ? -5.500 -2.243 3.877 1.00 80.94 86 PHE A N 1
ATOM 641 C CA . PHE A 1 86 ? -6.680 -2.224 3.018 1.00 80.94 86 PHE A CA 1
ATOM 642 C C . PHE A 1 86 ? -7.948 -2.460 3.836 1.00 80.94 86 PHE A C 1
ATOM 644 O O . PHE A 1 86 ? -7.948 -3.201 4.818 1.00 80.94 86 PHE A O 1
ATOM 651 N N . ASN A 1 87 ? -9.049 -1.841 3.412 1.00 79.38 87 ASN A N 1
ATOM 652 C CA . ASN A 1 87 ? -10.382 -2.246 3.850 1.00 79.38 87 ASN A CA 1
ATOM 653 C C . ASN A 1 87 ? -10.795 -3.516 3.097 1.00 79.38 87 ASN A C 1
ATOM 655 O O . ASN A 1 87 ? -10.346 -3.739 1.971 1.00 79.38 87 ASN A O 1
ATOM 659 N N . ALA A 1 88 ? -11.681 -4.320 3.688 1.00 78.69 88 ALA A N 1
ATOM 660 C CA . ALA A 1 88 ? -12.238 -5.471 2.988 1.00 78.69 88 ALA A CA 1
ATOM 661 C C . ALA A 1 88 ? -12.971 -5.016 1.718 1.00 78.69 88 ALA A C 1
ATOM 663 O O . ALA A 1 88 ? -13.738 -4.048 1.746 1.00 78.69 88 ALA A O 1
ATOM 664 N N . GLY A 1 89 ? -12.767 -5.734 0.616 1.00 82.50 89 GLY A N 1
ATOM 665 C CA . GLY A 1 89 ? -13.433 -5.462 -0.652 1.00 82.50 89 GLY A CA 1
ATOM 666 C C . GLY A 1 89 ? -12.565 -5.705 -1.873 1.00 82.50 89 GLY A C 1
ATOM 667 O O . GLY A 1 89 ? -11.490 -6.284 -1.800 1.00 82.50 89 GLY A O 1
ATOM 668 N N . THR A 1 90 ? -13.058 -5.276 -3.027 1.00 89.06 90 THR A N 1
ATOM 669 C CA . THR A 1 90 ? -12.318 -5.300 -4.284 1.00 89.06 90 THR A CA 1
ATOM 670 C C . THR A 1 90 ? -11.669 -3.946 -4.514 1.00 89.06 90 THR A C 1
ATOM 672 O O . THR A 1 90 ? -12.354 -2.927 -4.648 1.00 89.06 90 THR A O 1
ATOM 675 N N . THR A 1 91 ? -10.344 -3.956 -4.601 1.00 91.44 91 THR A N 1
ATOM 676 C CA . THR A 1 91 ? -9.520 -2.794 -4.924 1.00 91.44 91 THR A CA 1
ATOM 677 C C . THR A 1 91 ? -9.046 -2.909 -6.365 1.00 91.44 91 THR A C 1
ATOM 679 O O . THR A 1 91 ? -8.450 -3.914 -6.743 1.00 91.44 91 THR A O 1
ATOM 682 N N . ARG A 1 92 ? -9.297 -1.879 -7.174 1.00 96.12 92 ARG A N 1
ATOM 683 C CA . ARG A 1 92 ? -8.765 -1.767 -8.533 1.00 96.12 92 ARG A CA 1
ATOM 684 C C . ARG A 1 92 ? -7.402 -1.112 -8.484 1.00 96.12 92 ARG A C 1
ATOM 686 O O . ARG A 1 92 ? -7.313 0.038 -8.065 1.00 96.12 92 ARG A O 1
ATOM 693 N N . PHE A 1 93 ? -6.379 -1.809 -8.948 1.00 97.12 93 PHE A N 1
ATOM 694 C CA . PHE A 1 93 ? -5.053 -1.254 -9.177 1.00 97.12 93 PHE A CA 1
ATOM 695 C C . PHE A 1 93 ? -4.926 -0.810 -10.628 1.00 97.12 93 PHE A C 1
ATOM 697 O O . PHE A 1 93 ? -5.397 -1.499 -11.530 1.00 97.12 93 PHE A O 1
ATOM 704 N N . THR A 1 94 ? -4.259 0.318 -10.836 1.00 97.62 94 THR A N 1
ATOM 705 C CA . THR A 1 94 ? -3.859 0.837 -12.141 1.00 97.62 94 THR A CA 1
ATOM 706 C C . THR A 1 94 ? -2.343 0.945 -12.155 1.00 97.62 94 THR A C 1
ATOM 708 O O . THR A 1 94 ? -1.768 1.605 -11.289 1.00 97.62 94 THR A O 1
ATOM 711 N N . LEU A 1 95 ? -1.699 0.301 -13.124 1.00 97.88 95 LEU A N 1
ATOM 712 C CA . LEU A 1 95 ? -0.253 0.328 -13.306 1.00 97.88 95 LEU A CA 1
ATOM 713 C C . LEU A 1 95 ? 0.065 0.801 -14.718 1.00 97.88 95 LEU A C 1
ATOM 715 O O . LEU A 1 95 ? -0.603 0.419 -15.679 1.00 97.88 95 LEU A O 1
ATOM 719 N N . GLN A 1 96 ? 1.089 1.630 -14.838 1.00 98.19 96 GLN A N 1
ATOM 720 C CA . GLN A 1 96 ? 1.641 2.050 -16.112 1.00 98.19 96 GLN A CA 1
ATOM 721 C C . GLN A 1 96 ? 3.151 2.132 -15.956 1.00 98.19 96 GLN A C 1
ATOM 723 O O . GLN A 1 96 ? 3.638 2.766 -15.024 1.00 98.19 96 GLN A O 1
ATOM 728 N N . ALA A 1 97 ? 3.880 1.489 -16.852 1.00 98.38 97 ALA A N 1
ATOM 729 C CA . ALA A 1 97 ? 5.328 1.521 -16.833 1.00 98.38 97 ALA A CA 1
ATOM 730 C C . ALA A 1 97 ? 5.878 1.458 -18.248 1.00 98.38 97 ALA A C 1
ATOM 732 O O . ALA A 1 97 ? 5.251 0.874 -19.132 1.00 98.38 97 ALA A O 1
ATOM 733 N N . ASP A 1 98 ? 7.044 2.049 -18.417 1.00 97.69 98 ASP A N 1
ATOM 734 C CA . ASP A 1 98 ? 7.923 1.856 -19.558 1.00 97.69 98 ASP A CA 1
ATOM 735 C C . ASP A 1 98 ? 9.264 1.424 -18.955 1.00 97.69 98 ASP A C 1
ATOM 737 O O . ASP A 1 98 ? 9.857 2.225 -18.239 1.00 97.69 98 ASP A O 1
ATOM 741 N N . ASP A 1 99 ? 9.653 0.143 -18.985 1.00 97.94 99 ASP A N 1
ATOM 742 C CA . ASP A 1 99 ? 9.097 -0.935 -19.821 1.00 97.94 99 ASP A CA 1
ATOM 743 C C . ASP A 1 99 ? 8.113 -1.903 -19.129 1.00 97.94 99 ASP A C 1
ATOM 745 O O . ASP A 1 99 ? 6.964 -2.055 -19.553 1.00 97.94 99 ASP A O 1
ATOM 749 N N . GLU A 1 100 ? 8.561 -2.632 -18.100 1.00 98.44 100 GLU A N 1
ATOM 750 C CA . GLU A 1 100 ? 7.806 -3.756 -17.521 1.00 98.44 100 GLU A CA 1
ATOM 751 C C . GLU A 1 100 ? 7.451 -3.514 -16.057 1.00 98.44 100 GLU A C 1
ATOM 753 O O . GLU A 1 100 ? 8.220 -2.925 -15.299 1.00 98.44 100 GLU A O 1
ATOM 758 N N . VAL A 1 101 ? 6.291 -4.021 -15.632 1.00 98.62 101 VAL A N 1
ATOM 759 C CA . VAL A 1 101 ? 5.799 -3.902 -14.262 1.00 98.62 101 VAL A CA 1
ATOM 760 C C . VAL A 1 101 ? 5.054 -5.157 -13.820 1.00 98.62 101 VAL A C 1
ATOM 762 O O . VAL A 1 101 ? 4.326 -5.779 -14.596 1.00 98.62 101 VAL A O 1
ATOM 765 N N . ALA A 1 102 ? 5.208 -5.518 -12.549 1.00 98.38 102 ALA A N 1
ATOM 766 C CA . ALA A 1 102 ? 4.410 -6.558 -11.916 1.00 98.38 102 ALA A CA 1
ATOM 767 C C . ALA A 1 102 ? 3.895 -6.106 -10.546 1.00 98.38 102 ALA A C 1
ATOM 769 O O . ALA A 1 102 ? 4.628 -5.484 -9.778 1.00 98.38 102 ALA A O 1
ATOM 770 N N . LEU A 1 103 ? 2.643 -6.450 -10.243 1.00 98.44 103 LEU A N 1
ATOM 771 C CA . LEU A 1 103 ? 2.002 -6.255 -8.946 1.00 98.44 103 LEU A CA 1
ATOM 772 C C . LEU A 1 103 ? 1.935 -7.585 -8.204 1.00 98.44 103 LEU A C 1
ATOM 774 O O . LEU A 1 103 ? 1.307 -8.540 -8.671 1.00 98.44 103 LEU A O 1
ATOM 778 N N . ILE A 1 104 ? 2.522 -7.610 -7.015 1.00 98.06 104 ILE A N 1
ATOM 779 C CA . ILE A 1 104 ? 2.545 -8.761 -6.123 1.00 98.06 104 ILE A CA 1
ATOM 780 C C . ILE A 1 104 ? 1.951 -8.331 -4.783 1.00 98.06 104 ILE A C 1
ATOM 782 O O . ILE A 1 104 ? 2.385 -7.344 -4.194 1.00 98.06 104 ILE A O 1
ATOM 786 N N . ILE A 1 105 ? 0.961 -9.067 -4.285 1.00 94.44 105 ILE A N 1
ATOM 787 C CA . ILE A 1 105 ? 0.347 -8.815 -2.977 1.00 94.44 105 ILE A CA 1
ATOM 788 C C . ILE A 1 105 ? 0.390 -10.112 -2.172 1.00 94.44 105 ILE A C 1
ATOM 790 O O . ILE A 1 105 ? -0.090 -11.146 -2.633 1.00 94.44 105 ILE A O 1
ATOM 794 N N . ASN A 1 106 ? 1.010 -10.074 -0.991 1.00 88.44 106 ASN A N 1
ATOM 795 C CA . ASN A 1 106 ? 1.275 -11.239 -0.132 1.00 88.44 106 ASN A CA 1
ATOM 796 C C . ASN A 1 106 ? 1.909 -12.427 -0.878 1.00 88.44 106 ASN A C 1
ATOM 798 O O . ASN A 1 106 ? 1.540 -13.581 -0.671 1.00 88.44 106 ASN A O 1
ATOM 802 N N . GLY A 1 107 ? 2.831 -12.141 -1.799 1.00 88.19 107 GLY A N 1
ATOM 803 C CA . GLY A 1 107 ? 3.501 -13.159 -2.614 1.00 88.19 107 GLY A CA 1
ATOM 804 C C . GLY A 1 107 ? 2.687 -13.684 -3.804 1.00 88.19 107 GLY A C 1
ATOM 805 O O . GLY A 1 107 ? 3.230 -14.435 -4.610 1.00 88.19 107 GLY A O 1
ATOM 806 N N . VAL A 1 108 ? 1.427 -13.269 -3.974 1.00 90.56 108 VAL A N 1
ATOM 807 C CA . VAL A 1 108 ? 0.606 -13.615 -5.144 1.00 90.56 108 VAL A CA 1
ATOM 808 C C . VAL A 1 108 ? 0.762 -12.543 -6.216 1.00 90.56 108 VAL A C 1
ATOM 810 O O . VAL A 1 108 ? 0.557 -11.361 -5.952 1.00 90.56 108 VAL A O 1
ATOM 813 N N . THR A 1 109 ? 1.112 -12.947 -7.438 1.00 95.81 109 THR A N 1
ATOM 814 C CA . THR A 1 109 ? 1.210 -12.034 -8.588 1.00 95.81 109 THR A CA 1
ATOM 815 C C . THR A 1 109 ? -0.171 -11.829 -9.205 1.00 95.81 109 THR A C 1
ATOM 817 O O . THR A 1 109 ? -0.784 -12.789 -9.666 1.00 95.81 109 THR A O 1
ATOM 820 N N . PHE A 1 110 ? -0.658 -10.588 -9.219 1.00 93.19 110 PHE A N 1
ATOM 821 C CA . PHE A 1 110 ? -1.973 -10.227 -9.770 1.00 93.19 110 PHE A CA 1
ATOM 822 C C . PHE A 1 110 ? -1.890 -9.620 -11.170 1.00 93.19 110 PHE A C 1
ATOM 824 O O . PHE A 1 110 ? -2.818 -9.760 -11.962 1.00 93.19 110 PHE A O 1
ATOM 831 N N . LEU A 1 111 ? -0.783 -8.949 -11.480 1.00 96.75 111 LEU A N 1
ATOM 832 C CA . LEU A 1 111 ? -0.509 -8.379 -12.793 1.00 96.75 111 LEU A CA 1
ATOM 833 C C . LEU A 1 111 ? 0.979 -8.525 -13.080 1.00 96.75 111 LEU A C 1
ATOM 83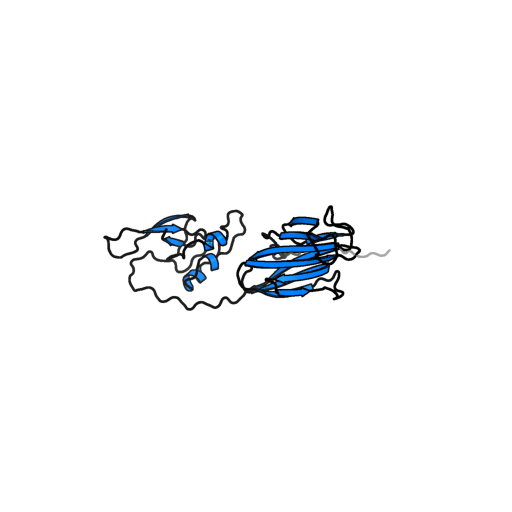5 O O . LEU A 1 111 ? 1.793 -8.295 -12.191 1.00 96.75 111 LEU A O 1
ATOM 839 N N . ASP A 1 112 ? 1.323 -8.901 -14.306 1.00 97.44 112 ASP A N 1
ATOM 840 C CA . ASP A 1 112 ? 2.702 -9.077 -14.748 1.00 97.44 112 ASP A CA 1
ATOM 841 C C . ASP A 1 112 ? 2.804 -8.797 -16.247 1.00 97.44 112 ASP A C 1
ATOM 843 O O . ASP A 1 112 ? 2.118 -9.438 -17.046 1.00 97.44 112 ASP A O 1
ATOM 847 N N . THR A 1 113 ? 3.626 -7.821 -16.631 1.00 97.12 113 THR A N 1
ATOM 848 C CA . THR A 1 113 ? 3.830 -7.457 -18.039 1.00 97.12 113 THR A CA 1
ATOM 849 C C . THR A 1 113 ? 5.133 -7.978 -18.632 1.00 97.12 113 THR A C 1
ATOM 851 O O . THR A 1 113 ? 5.424 -7.679 -19.793 1.00 97.12 113 THR A O 1
ATOM 854 N N . ARG A 1 114 ? 5.908 -8.771 -17.883 1.00 94.69 114 ARG A N 1
ATOM 855 C CA . ARG A 1 114 ? 7.204 -9.281 -18.345 1.00 94.69 114 ARG A CA 1
ATOM 856 C C . ARG A 1 114 ? 7.052 -10.123 -19.611 1.00 94.69 114 ARG A C 1
ATOM 858 O O . ARG A 1 114 ? 6.299 -11.093 -19.638 1.00 94.69 114 ARG A O 1
ATOM 865 N N . GLY A 1 115 ? 7.753 -9.739 -20.674 1.00 92.88 115 GLY A N 1
ATOM 866 C CA . GLY A 1 115 ? 7.675 -10.368 -21.993 1.00 92.88 115 GLY A CA 1
ATOM 867 C C . GLY A 1 115 ? 6.342 -10.173 -22.727 1.00 92.88 115 GLY A C 1
ATOM 868 O O . GLY A 1 115 ? 6.133 -10.789 -23.770 1.00 92.88 115 GLY A O 1
ATOM 869 N N . ALA A 1 116 ? 5.432 -9.334 -22.218 1.00 92.12 116 ALA A N 1
ATOM 870 C CA . ALA A 1 116 ? 4.073 -9.198 -22.750 1.00 92.12 116 ALA A CA 1
ATOM 871 C C . ALA A 1 116 ? 3.899 -8.059 -23.775 1.00 92.12 116 ALA A C 1
ATOM 873 O O . ALA A 1 116 ? 2.806 -7.894 -24.317 1.00 92.12 116 ALA A O 1
ATOM 874 N N . GLY A 1 117 ? 4.931 -7.244 -24.029 1.00 92.50 117 GLY A N 1
ATOM 875 C CA . GLY A 1 117 ? 4.852 -6.126 -24.983 1.00 92.50 117 GLY A CA 1
ATOM 876 C C . GLY A 1 117 ? 3.832 -5.049 -24.579 1.00 92.50 117 GLY A C 1
ATOM 877 O O . GLY A 1 117 ? 3.060 -4.557 -25.412 1.00 92.50 117 GLY A O 1
ATOM 878 N N . GLN A 1 118 ? 3.781 -4.724 -23.282 1.00 95.62 118 GLN A N 1
ATOM 879 C CA . GLN A 1 118 ? 2.842 -3.746 -22.717 1.00 95.62 118 GLN A CA 1
ATOM 880 C C . GLN A 1 118 ? 3.508 -2.443 -22.240 1.00 95.62 118 GLN A C 1
ATOM 882 O O . GLN A 1 118 ? 2.856 -1.678 -21.532 1.00 95.62 118 GLN A O 1
ATOM 887 N N . SER A 1 119 ? 4.760 -2.183 -22.635 1.00 96.44 119 SER A N 1
ATOM 888 C CA . SER A 1 119 ? 5.449 -0.918 -22.334 1.00 96.44 119 SER A CA 1
ATOM 889 C C . SER A 1 119 ? 4.569 0.290 -22.705 1.00 96.44 119 SER A C 1
ATOM 891 O O . SER A 1 119 ? 3.839 0.289 -23.706 1.00 96.44 119 SER A O 1
ATOM 893 N N . GLY A 1 120 ? 4.548 1.274 -21.807 1.00 93.94 120 GLY A N 1
ATOM 894 C CA . GLY A 1 120 ? 3.802 2.523 -21.899 1.00 93.94 120 GLY A CA 1
ATOM 895 C C . GLY A 1 120 ? 2.284 2.411 -21.721 1.00 93.94 120 GLY A C 1
ATOM 896 O O . GLY A 1 120 ? 1.608 3.438 -21.590 1.00 93.94 120 GLY A O 1
ATOM 897 N N . LYS A 1 121 ? 1.705 1.205 -21.681 1.00 96.44 121 LYS A N 1
ATOM 898 C CA . LYS A 1 121 ? 0.249 1.025 -21.579 1.00 96.44 121 LYS A CA 1
ATOM 899 C C . LYS A 1 121 ? -0.228 1.067 -20.135 1.00 96.44 121 LYS A C 1
ATOM 901 O O . LYS A 1 121 ? 0.378 0.498 -19.233 1.00 96.44 121 LYS A O 1
ATOM 906 N N . SER A 1 122 ? -1.369 1.722 -19.933 1.00 96.19 122 SER A N 1
ATOM 907 C CA . SER A 1 122 ? -2.066 1.712 -18.649 1.00 96.19 122 SER A CA 1
ATOM 908 C C . SER A 1 122 ? -2.905 0.442 -18.534 1.00 96.19 122 SER A C 1
ATOM 910 O O . SER A 1 122 ? -3.755 0.170 -19.384 1.00 96.19 122 SER A O 1
ATOM 912 N N . LEU A 1 123 ? -2.652 -0.342 -17.491 1.00 94.75 123 LEU A N 1
ATOM 913 C CA . LEU A 1 123 ? -3.314 -1.610 -17.218 1.00 94.75 123 LEU A CA 1
ATOM 914 C C . LEU A 1 123 ? -4.039 -1.543 -15.881 1.00 94.75 123 LEU A C 1
ATOM 916 O O . LEU A 1 123 ? -3.591 -0.870 -14.954 1.00 94.75 123 LEU A O 1
ATOM 920 N N . THR A 1 124 ? -5.149 -2.272 -15.776 1.00 96.50 124 THR A N 1
ATOM 921 C CA . THR A 1 124 ? -5.928 -2.355 -14.537 1.00 96.50 124 THR A CA 1
ATOM 922 C C . THR A 1 124 ? -6.155 -3.799 -14.117 1.00 96.50 124 THR A C 1
ATOM 924 O O . THR A 1 124 ? -6.297 -4.676 -14.967 1.00 96.50 124 THR A O 1
ATOM 927 N N . VAL A 1 125 ? -6.195 -4.039 -12.806 1.00 96.62 125 VAL A N 1
ATOM 928 C CA . VAL A 1 125 ? -6.547 -5.335 -12.214 1.00 96.62 125 VAL A CA 1
ATOM 929 C C . VAL A 1 125 ? -7.386 -5.128 -10.955 1.00 96.62 125 VAL A C 1
ATOM 931 O O . VAL A 1 125 ? -7.067 -4.285 -10.118 1.00 96.62 125 VAL A O 1
ATOM 934 N N . ASP A 1 126 ? -8.457 -5.906 -10.823 1.00 95.75 126 ASP A N 1
ATOM 935 C CA . ASP A 1 126 ? -9.330 -5.903 -9.651 1.00 95.75 126 ASP A CA 1
ATOM 936 C C . ASP A 1 126 ? -8.903 -7.019 -8.698 1.00 95.75 126 ASP A C 1
ATOM 938 O O . ASP A 1 126 ? -8.949 -8.199 -9.045 1.00 95.75 126 ASP A O 1
ATOM 942 N N . VAL A 1 127 ? -8.492 -6.643 -7.489 1.00 92.25 127 VAL A N 1
ATOM 943 C CA . VAL A 1 127 ? -7.970 -7.568 -6.484 1.00 92.25 127 VAL A CA 1
ATOM 944 C C . VAL A 1 127 ? -8.926 -7.627 -5.291 1.00 92.25 127 VAL A C 1
ATOM 946 O O . VAL A 1 127 ? -9.154 -6.598 -4.646 1.00 92.25 127 VAL A O 1
ATOM 949 N N . PRO A 1 128 ? -9.505 -8.798 -4.969 1.00 90.00 128 PRO A N 1
ATOM 950 C CA . PRO A 1 128 ? -10.230 -8.985 -3.722 1.00 90.00 128 PRO A CA 1
ATOM 951 C C . PRO A 1 128 ? -9.233 -9.028 -2.558 1.00 90.00 128 PRO A C 1
ATOM 953 O O . PRO A 1 128 ? -8.351 -9.884 -2.513 1.00 90.00 128 PRO A O 1
ATOM 956 N N . LEU A 1 129 ? -9.379 -8.102 -1.617 1.00 82.56 129 LEU A N 1
ATOM 957 C CA . LEU A 1 129 ? -8.542 -7.974 -0.433 1.00 82.56 129 LEU A CA 1
ATOM 958 C C . LEU A 1 129 ? -9.398 -8.104 0.826 1.00 82.56 129 LEU A C 1
ATOM 960 O O . LEU A 1 129 ? -10.519 -7.595 0.906 1.00 82.56 129 LEU A O 1
ATOM 964 N N . ASN A 1 130 ? -8.842 -8.784 1.823 1.00 79.62 130 ASN A N 1
ATOM 965 C CA . ASN A 1 130 ? -9.390 -8.771 3.171 1.00 79.62 130 ASN A CA 1
ATOM 966 C C . ASN A 1 130 ? -8.984 -7.477 3.875 1.00 79.62 130 ASN A C 1
ATOM 968 O O . ASN A 1 130 ? -7.982 -6.851 3.524 1.00 79.62 130 ASN A O 1
ATOM 972 N N . GLN A 1 131 ? -9.749 -7.098 4.897 1.00 80.62 131 GLN A N 1
ATOM 973 C CA . GLN A 1 131 ? -9.343 -5.996 5.757 1.00 80.62 131 GLN A CA 1
ATOM 974 C C . GLN A 1 131 ? -8.037 -6.344 6.480 1.00 80.62 131 GLN A C 1
ATOM 976 O O . GLN A 1 131 ? -7.884 -7.458 6.979 1.00 80.62 131 GLN A O 1
ATOM 981 N N . GLY A 1 132 ? -7.129 -5.375 6.572 1.00 77.44 132 GLY A N 1
ATOM 982 C CA . GLY A 1 132 ? -5.887 -5.496 7.326 1.00 77.44 132 GLY A CA 1
ATOM 983 C C . GLY A 1 132 ? -4.655 -5.096 6.526 1.00 77.44 132 GLY A C 1
ATOM 984 O O . GLY A 1 132 ? -4.741 -4.658 5.378 1.00 77.44 132 GLY A O 1
ATOM 985 N N . TRP A 1 133 ? -3.495 -5.271 7.153 1.00 82.12 133 TRP A N 1
ATOM 986 C CA . TRP A 1 133 ? -2.195 -5.048 6.529 1.00 82.12 133 TRP A CA 1
ATOM 987 C C . TRP A 1 133 ? -1.901 -6.123 5.484 1.00 82.12 133 TRP A C 1
ATOM 989 O O . TRP A 1 133 ? -1.996 -7.316 5.763 1.00 82.12 133 TRP A O 1
ATOM 999 N N . GLN A 1 134 ? -1.556 -5.683 4.279 1.00 86.75 134 GLN A N 1
ATOM 1000 C CA . GLN A 1 134 ? -1.142 -6.528 3.168 1.00 86.75 134 GLN A CA 1
ATOM 1001 C C . GLN A 1 134 ? 0.261 -6.095 2.735 1.00 86.75 134 GLN A 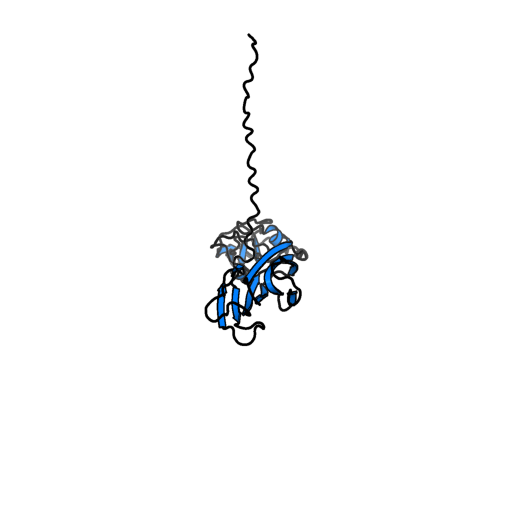C 1
ATOM 1003 O O . GLN A 1 134 ? 0.550 -4.899 2.627 1.00 86.75 134 GLN A O 1
ATOM 1008 N N . GLN A 1 135 ? 1.128 -7.063 2.448 1.00 93.06 135 GLN A N 1
ATOM 1009 C CA . GLN A 1 135 ? 2.423 -6.783 1.845 1.00 93.06 135 GLN A CA 1
ATOM 1010 C C . GLN A 1 135 ? 2.217 -6.503 0.359 1.00 93.06 135 GLN A C 1
ATOM 1012 O O . GLN A 1 135 ? 1.839 -7.408 -0.384 1.00 93.06 135 GLN A O 1
ATOM 1017 N N . VAL A 1 136 ? 2.505 -5.281 -0.082 1.00 97.31 136 VAL A N 1
ATOM 1018 C CA . VAL A 1 136 ? 2.463 -4.910 -1.498 1.00 97.31 136 VAL A CA 1
ATOM 1019 C C . VAL A 1 136 ? 3.884 -4.780 -2.018 1.00 97.31 136 VAL A C 1
ATOM 1021 O O . VAL A 1 136 ? 4.714 -4.084 -1.432 1.00 97.31 136 VAL A O 1
ATOM 1024 N N . GLN A 1 137 ? 4.147 -5.445 -3.135 1.00 98.50 137 GLN A N 1
ATOM 1025 C CA . GLN A 1 137 ? 5.390 -5.357 -3.874 1.00 98.50 137 GLN A CA 1
ATOM 1026 C C . GLN A 1 137 ? 5.098 -5.005 -5.331 1.00 98.50 137 GLN A C 1
ATOM 1028 O O . GLN A 1 137 ? 4.236 -5.604 -5.975 1.00 98.50 137 GLN A O 1
ATOM 1033 N N . VAL A 1 138 ? 5.846 -4.040 -5.856 1.00 98.69 138 VAL A N 1
ATOM 1034 C CA . VAL A 1 138 ? 5.844 -3.698 -7.277 1.00 98.69 138 VAL A CA 1
ATOM 1035 C C . VAL A 1 138 ? 7.241 -3.921 -7.828 1.00 98.69 138 VAL A C 1
ATOM 1037 O O . VAL A 1 138 ? 8.216 -3.378 -7.307 1.00 98.69 138 VAL A O 1
ATOM 1040 N N . LEU A 1 139 ? 7.338 -4.727 -8.879 1.00 98.69 139 LEU A N 1
ATOM 1041 C CA . LEU A 1 139 ? 8.566 -4.896 -9.648 1.00 98.69 139 LEU A CA 1
ATOM 1042 C C . LEU A 1 139 ? 8.493 -4.015 -10.883 1.00 98.69 139 LEU A C 1
ATOM 1044 O O . LEU A 1 139 ? 7.450 -3.972 -11.524 1.00 98.69 139 LEU A O 1
ATOM 1048 N N . TYR A 1 140 ? 9.593 -3.350 -11.210 1.00 98.75 140 TYR A N 1
ATOM 1049 C CA . TYR A 1 140 ? 9.739 -2.528 -12.403 1.00 98.75 140 TYR A CA 1
ATOM 1050 C C . TYR A 1 140 ? 11.062 -2.834 -13.106 1.00 98.75 140 TYR A C 1
ATOM 1052 O O . TYR A 1 140 ? 12.082 -3.047 -12.440 1.00 98.75 140 TYR A O 1
ATOM 1060 N N . ARG A 1 141 ? 11.045 -2.856 -14.437 1.00 98.69 141 ARG A N 1
ATOM 1061 C CA . ARG A 1 141 ? 12.229 -3.035 -15.276 1.00 98.69 141 ARG A CA 1
ATOM 1062 C C . ARG A 1 141 ? 12.244 -1.994 -16.383 1.00 98.69 141 ARG A C 1
ATOM 1064 O O . ARG A 1 141 ? 11.246 -1.827 -17.074 1.00 98.69 141 ARG A O 1
ATOM 1071 N N . GLU A 1 142 ? 13.411 -1.393 -16.549 1.00 98.50 142 GLU A N 1
ATOM 1072 C CA . GLU A 1 142 ? 13.781 -0.538 -17.667 1.00 98.50 142 GLU A CA 1
ATOM 1073 C C . GLU A 1 142 ? 14.757 -1.297 -18.570 1.00 98.50 142 GLU A C 1
ATOM 1075 O O . GLU A 1 142 ? 15.740 -1.861 -18.075 1.00 98.50 142 GLU A O 1
ATOM 1080 N N . PHE A 1 143 ? 14.518 -1.307 -19.880 1.00 98.06 143 PHE A N 1
ATOM 1081 C CA . PHE A 1 143 ? 15.474 -1.789 -20.870 1.00 98.06 143 PHE A CA 1
ATOM 1082 C C . PHE A 1 143 ? 16.232 -0.632 -21.500 1.00 98.06 143 PHE A C 1
ATOM 1084 O O . PHE A 1 143 ? 17.453 -0.585 -21.353 1.00 98.06 143 PHE A O 1
ATOM 1091 N N . THR A 1 144 ? 15.535 0.246 -22.221 1.00 96.94 144 THR A N 1
ATOM 1092 C CA . THR A 1 144 ? 16.127 1.389 -22.922 1.00 96.94 144 THR A CA 1
ATOM 1093 C C . THR A 1 144 ? 15.106 2.495 -23.160 1.00 96.94 144 THR A C 1
ATOM 1095 O O . THR A 1 144 ? 13.949 2.195 -23.434 1.00 96.94 144 THR A O 1
ATOM 1098 N N . GLN A 1 145 ? 15.596 3.721 -23.358 1.00 96.25 145 GLN A N 1
ATOM 1099 C CA . GLN A 1 145 ? 14.812 4.915 -23.704 1.00 96.25 145 GLN A CA 1
ATOM 1100 C C . GLN A 1 145 ? 14.189 5.587 -22.478 1.00 96.25 145 GLN A C 1
ATOM 1102 O O . GLN A 1 145 ? 14.924 6.091 -21.633 1.00 96.25 145 GLN A O 1
ATOM 1107 N N . ALA A 1 146 ? 12.871 5.778 -22.471 1.00 96.25 146 ALA A N 1
ATOM 1108 C CA . ALA A 1 146 ? 12.205 6.594 -21.477 1.00 96.25 146 ALA A CA 1
ATOM 1109 C C . ALA A 1 146 ? 11.736 5.713 -20.321 1.00 96.25 146 ALA A C 1
ATOM 1111 O O . ALA A 1 146 ? 10.839 4.902 -20.486 1.00 96.25 146 ALA A O 1
ATOM 1112 N N . ALA A 1 147 ? 12.271 5.962 -19.134 1.00 98.50 147 ALA A N 1
ATOM 1113 C CA . ALA A 1 147 ? 11.952 5.201 -17.944 1.00 98.50 147 ALA A CA 1
ATOM 1114 C C . ALA A 1 147 ? 10.866 5.899 -17.115 1.00 98.50 147 ALA A C 1
ATOM 1116 O O . ALA A 1 147 ? 11.039 7.035 -16.644 1.00 98.50 147 ALA A O 1
ATOM 1117 N N . PHE A 1 148 ? 9.751 5.212 -16.868 1.00 98.56 148 PHE A N 1
ATOM 1118 C CA . PHE A 1 148 ? 8.751 5.661 -15.898 1.00 98.56 148 PHE A CA 1
ATOM 1119 C C . PHE A 1 148 ? 7.949 4.513 -15.287 1.00 98.56 148 PHE A C 1
ATOM 1121 O O . PHE A 1 148 ? 7.744 3.464 -15.893 1.00 98.56 148 PHE A O 1
ATOM 1128 N N . VAL A 1 149 ? 7.427 4.750 -14.081 1.00 98.69 149 VAL A N 1
ATOM 1129 C CA . VAL A 1 149 ? 6.490 3.854 -13.400 1.00 98.69 149 VAL A CA 1
ATOM 1130 C C . VAL A 1 149 ? 5.485 4.651 -12.573 1.00 98.69 149 VAL A C 1
ATOM 1132 O O . VAL A 1 149 ? 5.833 5.453 -11.703 1.00 98.69 149 VAL A O 1
ATOM 1135 N N . PHE A 1 150 ? 4.210 4.389 -12.828 1.00 97.81 150 PHE A N 1
ATOM 1136 C CA . PHE A 1 150 ? 3.078 4.948 -12.109 1.00 97.81 150 PHE A CA 1
ATOM 1137 C C . PHE A 1 150 ? 2.204 3.817 -11.597 1.00 97.81 150 PHE A C 1
ATOM 1139 O O . PHE A 1 150 ? 1.804 2.921 -12.344 1.00 97.81 150 PHE A O 1
ATOM 1146 N N . VAL A 1 151 ? 1.872 3.883 -10.316 1.00 97.06 151 VAL A N 1
ATOM 1147 C CA . VAL A 1 151 ? 0.922 2.970 -9.692 1.00 97.06 151 VAL A CA 1
ATOM 1148 C C . VAL A 1 151 ? -0.138 3.803 -8.994 1.00 97.06 151 VAL A C 1
ATOM 1150 O O . VAL A 1 151 ? 0.144 4.849 -8.414 1.00 97.06 151 VAL A O 1
ATOM 1153 N N . ASN A 1 152 ? -1.379 3.353 -9.018 1.00 94.38 152 ASN A N 1
ATOM 1154 C CA . ASN A 1 152 ? -2.430 3.876 -8.160 1.00 94.38 152 ASN A CA 1
ATOM 1155 C C . ASN A 1 152 ? -3.453 2.772 -7.896 1.00 94.38 152 ASN A C 1
ATOM 1157 O O . ASN A 1 152 ? -3.457 1.749 -8.579 1.00 94.38 152 ASN A O 1
ATOM 1161 N N . TRP A 1 153 ? -4.336 2.970 -6.927 1.00 94.31 153 TRP A N 1
ATOM 1162 C CA . TRP A 1 153 ? -5.466 2.074 -6.732 1.00 94.31 153 TRP A CA 1
ATOM 1163 C C . TRP A 1 153 ? -6.693 2.814 -6.221 1.00 94.31 153 TRP A C 1
ATOM 1165 O O . TRP A 1 153 ? -6.655 4.012 -5.980 1.00 94.31 153 TRP A O 1
ATOM 1175 N N . GLN A 1 154 ? -7.816 2.119 -6.115 1.00 90.06 154 GLN A N 1
ATOM 1176 C CA . GLN A 1 154 ? -9.031 2.629 -5.489 1.00 90.06 154 GLN A CA 1
ATOM 1177 C C . GLN A 1 154 ? -9.936 1.466 -5.098 1.00 90.06 154 GLN A C 1
ATOM 1179 O O . GLN A 1 154 ? -10.014 0.462 -5.809 1.00 90.06 154 GLN A O 1
ATOM 1184 N N . LEU A 1 155 ? -10.644 1.596 -3.978 1.00 85.50 155 LEU A N 1
ATOM 1185 C CA . LEU A 1 155 ? -11.687 0.643 -3.612 1.00 85.50 155 LEU A CA 1
ATOM 1186 C C . LEU A 1 155 ? -12.855 0.800 -4.595 1.00 85.50 155 LEU A C 1
ATOM 1188 O O . LEU A 1 155 ? -13.468 1.862 -4.656 1.00 85.50 155 LEU A O 1
ATOM 1192 N N . VAL A 1 156 ? -13.163 -0.246 -5.361 1.00 89.19 156 VAL A N 1
ATOM 1193 C CA . VAL A 1 156 ? -14.259 -0.231 -6.352 1.00 89.19 156 VAL A CA 1
ATOM 1194 C C . VAL A 1 156 ? -15.493 -0.985 -5.877 1.00 89.19 156 VAL A C 1
ATOM 1196 O O . VAL A 1 156 ? -16.591 -0.753 -6.377 1.00 89.19 156 VAL A O 1
ATOM 1199 N N . LYS A 1 157 ? -15.333 -1.875 -4.895 1.00 84.62 157 LYS A N 1
ATOM 1200 C CA . LYS A 1 157 ? -16.443 -2.589 -4.267 1.00 84.62 157 LYS A CA 1
ATOM 1201 C C . LYS A 1 157 ? -16.120 -2.857 -2.798 1.00 84.62 157 LYS A C 1
ATOM 1203 O O . LYS A 1 157 ? -15.201 -3.627 -2.541 1.00 84.62 157 LYS A O 1
ATOM 1208 N N . PRO A 1 158 ? -16.850 -2.282 -1.832 1.00 79.12 158 PRO A N 1
ATOM 1209 C CA . PRO A 1 158 ? -16.702 -2.658 -0.431 1.00 79.12 158 PRO A CA 1
ATOM 1210 C C . PRO A 1 158 ? -16.982 -4.151 -0.231 1.00 79.12 158 PRO A C 1
ATOM 1212 O O . PRO A 1 158 ? -17.879 -4.720 -0.861 1.00 79.12 158 PRO A O 1
ATOM 1215 N N . GLY A 1 159 ? -16.205 -4.794 0.632 1.00 69.19 159 GLY A N 1
ATOM 1216 C CA . GLY A 1 159 ? -16.452 -6.167 1.041 1.00 69.19 159 GLY A CA 1
ATOM 1217 C C . GLY A 1 159 ? -17.733 -6.236 1.860 1.00 69.19 159 GLY A C 1
ATOM 1218 O O . GLY A 1 159 ? -18.014 -5.355 2.671 1.00 69.19 159 GLY A O 1
ATOM 1219 N N . THR A 1 160 ? -18.516 -7.292 1.670 1.00 55.66 160 THR A N 1
ATOM 1220 C CA . THR A 1 160 ? -19.561 -7.635 2.631 1.00 55.66 160 THR A CA 1
ATOM 1221 C C . THR A 1 160 ? -18.860 -8.242 3.835 1.00 55.66 160 THR A C 1
ATOM 1223 O O . THR A 1 160 ? -18.453 -9.403 3.785 1.00 55.66 160 THR A O 1
ATOM 1226 N N . ASN A 1 161 ? -18.672 -7.465 4.900 1.00 49.53 161 ASN A N 1
ATOM 1227 C CA . ASN A 1 161 ? -18.309 -8.061 6.178 1.00 49.53 161 ASN A CA 1
ATOM 1228 C C . ASN A 1 161 ? -19.456 -9.026 6.543 1.00 49.53 161 ASN A C 1
ATOM 1230 O O . ASN A 1 161 ? -20.613 -8.590 6.491 1.00 49.53 161 ASN A O 1
ATOM 1234 N N . PRO A 1 162 ? -19.208 -10.322 6.815 1.00 42.62 162 PRO A N 1
ATOM 1235 C CA . PRO A 1 162 ? -20.271 -11.203 7.274 1.00 42.62 162 PRO A CA 1
ATOM 1236 C C . PRO A 1 162 ? -20.898 -10.562 8.509 1.00 42.62 162 PRO A C 1
ATOM 1238 O O . PRO A 1 162 ? -20.188 -10.210 9.448 1.00 42.62 162 PRO A O 1
ATOM 1241 N N . THR A 1 163 ? -22.212 -10.345 8.467 1.00 39.78 163 THR A N 1
ATOM 1242 C CA . THR A 1 163 ? -22.959 -9.777 9.587 1.00 39.78 163 THR A CA 1
ATOM 1243 C C . THR A 1 163 ? -22.767 -10.725 10.771 1.00 39.78 163 THR A C 1
ATOM 1245 O O . THR A 1 163 ? -23.160 -11.892 10.659 1.00 39.78 163 THR A O 1
ATOM 1248 N N . PRO A 1 164 ? -22.123 -10.299 11.873 1.00 40.47 164 PRO A N 1
ATOM 1249 C CA . PRO A 1 164 ? -22.026 -11.137 13.054 1.00 40.47 164 PRO A CA 1
ATOM 1250 C C . PRO A 1 164 ? -23.442 -11.452 13.552 1.00 40.47 164 PRO A C 1
ATOM 1252 O O . PRO A 1 164 ? -24.334 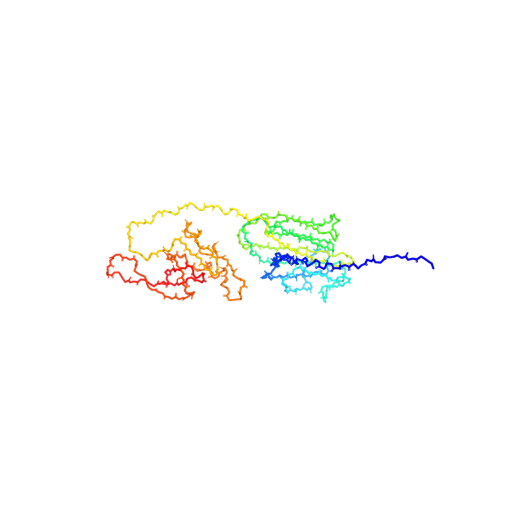-10.604 13.418 1.00 40.47 164 PRO A O 1
ATOM 1255 N N . PRO A 1 165 ? -23.682 -12.654 14.102 1.00 36.97 165 PRO A N 1
ATOM 1256 C CA . PRO A 1 165 ? -24.958 -12.946 14.726 1.00 36.97 165 PRO A CA 1
ATOM 1257 C C . PRO A 1 165 ? -25.241 -11.896 15.808 1.00 36.97 165 PRO A C 1
ATOM 1259 O O . PRO A 1 165 ? -24.305 -11.477 16.496 1.00 36.97 165 PRO A O 1
ATOM 1262 N N . PRO A 1 166 ? -26.502 -11.454 15.955 1.00 40.88 166 PRO A N 1
ATOM 1263 C CA . PRO A 1 166 ? -26.851 -10.473 16.968 1.00 40.88 166 PRO A CA 1
ATOM 1264 C C . PRO A 1 166 ? -26.394 -10.973 18.347 1.00 40.88 166 PRO A C 1
ATOM 1266 O O . PRO A 1 166 ? -26.559 -12.164 18.643 1.00 40.88 166 PRO A O 1
ATOM 1269 N N . PRO A 1 167 ? -25.801 -10.102 19.182 1.00 43.31 167 PRO A N 1
ATOM 1270 C CA . PRO A 1 167 ? -25.372 -10.492 20.515 1.00 43.31 167 PRO A CA 1
ATOM 1271 C C . PRO A 1 167 ? -26.568 -10.996 21.343 1.00 43.31 167 PRO A C 1
ATOM 1273 O O . PRO A 1 167 ? -27.703 -10.554 21.125 1.00 43.31 167 PRO A O 1
ATOM 1276 N N . PRO A 1 168 ? -26.345 -11.916 22.302 1.00 41.22 168 PRO A N 1
ATOM 1277 C CA . PRO A 1 168 ? -27.391 -12.339 23.225 1.00 41.22 168 PRO A CA 1
ATOM 1278 C C . PRO A 1 168 ? -27.972 -11.125 23.968 1.00 41.22 168 PRO A C 1
ATOM 1280 O O . PRO A 1 168 ? -27.216 -10.203 24.294 1.00 41.22 168 PRO A O 1
ATOM 1283 N N . PRO A 1 169 ? -29.283 -11.104 24.272 1.00 45.62 169 PRO A N 1
ATOM 1284 C CA . PRO A 1 169 ? -29.860 -10.039 25.080 1.00 45.62 169 PRO A CA 1
ATOM 1285 C C . PRO A 1 169 ? -29.153 -9.959 26.448 1.00 45.62 169 PRO A C 1
ATOM 1287 O O . PRO A 1 169 ? -28.813 -11.003 27.016 1.00 45.62 169 PRO A O 1
ATOM 1290 N N . PRO A 1 170 ? -28.920 -8.746 26.988 1.00 47.53 170 PRO A N 1
ATOM 1291 C CA . PRO A 1 170 ? -28.295 -8.582 28.295 1.00 47.53 170 PRO A CA 1
ATOM 1292 C C . PRO A 1 170 ? -29.138 -9.245 29.400 1.00 47.53 170 PRO A C 1
ATOM 1294 O O . PRO A 1 170 ? -30.366 -9.325 29.275 1.00 47.53 170 PRO A O 1
ATOM 1297 N N . PRO A 1 171 ? -28.507 -9.724 30.491 1.00 46.62 171 PRO A N 1
ATOM 1298 C CA . PRO A 1 171 ? -29.235 -10.259 31.636 1.00 46.62 171 PRO A CA 1
ATOM 1299 C C . PRO A 1 171 ? -30.167 -9.186 32.242 1.00 46.62 171 PRO A C 1
ATOM 1301 O O . PRO A 1 171 ? -29.861 -7.998 32.134 1.00 46.62 171 PRO A O 1
ATOM 1304 N N . PRO A 1 172 ? -31.292 -9.556 32.891 1.00 50.25 172 PRO A N 1
ATOM 1305 C CA . PRO A 1 172 ? -32.387 -8.636 33.252 1.00 50.25 172 PRO A CA 1
ATOM 1306 C C . PRO A 1 172 ? -32.071 -7.608 34.358 1.00 50.25 172 PRO A C 1
ATOM 1308 O O . PRO A 1 172 ? -32.978 -7.032 34.960 1.00 50.25 172 PRO A O 1
ATOM 1311 N N . ASN A 1 173 ? -30.803 -7.388 34.683 1.00 55.97 173 ASN A N 1
ATOM 1312 C CA . ASN A 1 173 ? -30.374 -6.638 35.848 1.00 55.97 173 ASN A CA 1
ATOM 1313 C C . ASN A 1 173 ? -30.052 -5.205 35.389 1.00 55.97 173 ASN A C 1
ATOM 1315 O O . ASN A 1 173 ? -28.955 -4.940 34.908 1.00 55.97 173 ASN A O 1
ATOM 1319 N N . ASN A 1 174 ? -30.993 -4.270 35.554 1.00 61.47 174 ASN A N 1
ATOM 1320 C CA . ASN A 1 174 ? -30.878 -2.842 35.186 1.00 61.47 174 ASN A CA 1
ATOM 1321 C C . ASN A 1 174 ? -29.831 -2.035 35.996 1.00 61.47 174 ASN A C 1
ATOM 1323 O O . ASN A 1 174 ? -29.958 -0.822 36.147 1.00 61.47 174 ASN A O 1
ATOM 1327 N N . CYS A 1 175 ? -28.803 -2.674 36.549 1.00 67.56 175 CYS A N 1
ATOM 1328 C CA . CYS A 1 175 ? -27.781 -2.022 37.362 1.00 67.56 175 CYS A CA 1
ATOM 1329 C C . CYS A 1 175 ? -26.475 -1.935 36.586 1.00 67.56 175 CYS A C 1
ATOM 1331 O O . CYS A 1 175 ? -25.491 -2.599 36.890 1.00 67.56 175 CYS A O 1
ATOM 1333 N N . GLY A 1 176 ? -26.507 -1.122 35.542 1.00 70.06 176 GLY A N 1
ATOM 1334 C CA . GLY A 1 176 ? -25.353 -0.737 34.754 1.00 70.06 176 GLY A CA 1
ATOM 1335 C C . GLY A 1 176 ? -25.644 0.605 34.093 1.00 70.06 176 GLY A C 1
ATOM 1336 O O . GLY A 1 176 ? -26.814 0.973 33.943 1.00 70.06 176 GLY A O 1
ATOM 1337 N N . PRO A 1 177 ? -24.611 1.368 33.720 1.00 77.12 177 PRO A N 1
ATOM 1338 C CA . PRO A 1 177 ? -24.819 2.595 32.972 1.00 77.12 177 PRO A CA 1
ATOM 1339 C C . PRO A 1 177 ? -25.538 2.277 31.656 1.00 77.12 177 PRO A C 1
ATOM 1341 O O . PRO A 1 177 ? -25.169 1.351 30.930 1.00 77.12 177 PRO A O 1
ATOM 1344 N N . ALA A 1 178 ? -26.594 3.038 31.367 1.00 81.69 178 ALA A N 1
ATOM 1345 C CA . ALA A 1 178 ? -27.345 2.871 30.134 1.00 81.69 178 ALA A CA 1
ATOM 1346 C C . ALA A 1 178 ? -26.440 3.188 28.938 1.00 81.69 178 ALA A C 1
ATOM 1348 O O . ALA A 1 178 ? -25.845 4.263 28.868 1.00 81.69 178 ALA A O 1
ATOM 1349 N N . SER A 1 179 ? -26.355 2.254 27.995 1.00 88.19 179 SER A N 1
ATOM 1350 C CA . SER A 1 179 ? -25.710 2.503 26.710 1.00 88.19 179 SER A CA 1
ATOM 1351 C C . SER A 1 179 ? -26.673 3.219 25.772 1.00 88.19 179 SER A C 1
ATOM 1353 O O . SER A 1 179 ? -27.855 2.876 25.695 1.00 88.19 179 SER A O 1
ATOM 1355 N N . ALA A 1 180 ? -26.161 4.192 25.025 1.00 88.50 180 ALA A N 1
ATOM 1356 C CA . ALA A 1 180 ? -26.873 4.766 23.896 1.00 88.50 180 ALA A CA 1
ATOM 1357 C C . ALA A 1 180 ? -27.152 3.688 22.833 1.00 88.50 180 ALA A C 1
ATOM 1359 O O . ALA A 1 180 ? -26.343 2.790 22.610 1.00 88.50 180 ALA A O 1
ATOM 1360 N N . THR A 1 181 ? -28.294 3.795 22.154 1.00 86.19 181 THR A N 1
ATOM 1361 C CA . THR A 1 181 ? -28.687 2.893 21.055 1.00 86.19 181 THR A CA 1
ATOM 1362 C C . THR A 1 181 ? -28.102 3.306 19.701 1.00 86.19 181 THR A C 1
ATOM 1364 O O . THR A 1 181 ? -28.093 2.510 18.765 1.00 86.19 181 THR A O 1
ATOM 1367 N N . SER A 1 182 ? -27.601 4.539 19.600 1.00 89.06 182 SER A N 1
ATOM 1368 C CA . SER A 1 182 ? -26.911 5.102 18.439 1.00 89.06 182 SER A CA 1
ATOM 1369 C C . SER A 1 182 ? -25.873 6.115 18.906 1.00 89.06 182 SER A C 1
ATOM 1371 O O . SER A 1 182 ? -26.165 6.922 19.792 1.00 89.06 182 SER A O 1
ATOM 1373 N N . VAL A 1 183 ? -24.692 6.116 18.291 1.00 95.19 183 VAL A N 1
ATOM 1374 C CA . VAL A 1 183 ? -23.634 7.092 18.573 1.00 95.19 183 VAL A CA 1
ATOM 1375 C C . VAL A 1 183 ? -22.989 7.500 17.257 1.00 95.19 183 VAL A C 1
ATOM 1377 O O . VAL A 1 183 ? -22.387 6.676 16.578 1.00 95.19 183 VAL A O 1
ATOM 1380 N N . GLN A 1 184 ? -23.080 8.781 16.919 1.00 92.75 184 GLN A N 1
ATOM 1381 C CA . GLN A 1 184 ? -22.252 9.398 15.886 1.00 92.75 184 GLN A CA 1
ATOM 1382 C C . GLN A 1 184 ? -21.184 10.238 16.563 1.00 92.75 184 GLN A C 1
ATOM 1384 O O . GLN A 1 184 ? -21.503 11.030 17.443 1.00 92.75 184 GLN A O 1
ATOM 1389 N N . THR A 1 185 ? -19.934 10.107 16.145 1.00 93.31 185 THR A N 1
ATOM 1390 C CA . THR A 1 185 ? -18.861 11.027 16.539 1.00 93.31 185 THR A CA 1
ATOM 1391 C C . THR A 1 185 ? -18.274 11.670 15.289 1.00 93.31 185 THR A C 1
ATOM 1393 O O . THR A 1 185 ? -18.644 11.329 14.162 1.00 93.31 185 THR A O 1
ATOM 1396 N N . ARG A 1 186 ? -17.318 12.589 15.460 1.00 87.25 186 ARG A N 1
ATOM 1397 C CA . ARG A 1 186 ? -16.524 13.096 14.327 1.00 87.25 186 ARG A CA 1
ATOM 1398 C C . ARG A 1 186 ? -15.737 11.991 13.609 1.00 87.25 186 ARG A C 1
ATOM 1400 O O . ARG A 1 186 ? -15.264 12.210 12.502 1.00 87.25 186 ARG A O 1
ATOM 1407 N N . PHE A 1 187 ? -15.608 10.822 14.238 1.00 89.00 187 PHE A N 1
ATOM 1408 C CA . PHE A 1 187 ? -14.849 9.677 13.761 1.00 89.00 187 PHE A CA 1
ATOM 1409 C C . PHE A 1 187 ? -15.728 8.530 13.243 1.00 89.00 187 PHE A C 1
ATOM 1411 O O . PHE A 1 187 ? -15.291 7.381 13.243 1.00 89.00 187 PHE A O 1
ATOM 1418 N N . GLY A 1 188 ? -16.981 8.799 12.875 1.00 87.69 188 GLY A N 1
ATOM 1419 C CA . GLY A 1 188 ? -17.868 7.819 12.247 1.00 87.69 188 GLY A CA 1
ATOM 1420 C C . GLY A 1 188 ? -19.165 7.549 13.006 1.00 87.69 188 GLY A C 1
ATOM 1421 O O . GLY A 1 188 ? -19.411 8.054 14.103 1.00 87.69 188 GLY A O 1
ATOM 1422 N N . ASP A 1 189 ? -20.015 6.743 12.373 1.00 88.75 189 ASP A N 1
ATOM 1423 C CA . ASP A 1 189 ? -21.250 6.224 12.956 1.00 88.75 189 ASP A CA 1
ATOM 1424 C C . ASP A 1 189 ? -20.990 4.854 13.594 1.00 88.75 189 ASP A C 1
ATOM 1426 O O . ASP A 1 189 ? -20.676 3.879 12.910 1.00 88.75 189 ASP A O 1
ATOM 1430 N N . TYR A 1 190 ? -21.132 4.789 14.917 1.00 92.56 190 TYR A N 1
ATOM 1431 C CA . TYR A 1 190 ? -20.933 3.595 15.736 1.00 92.56 190 TYR A CA 1
ATOM 1432 C C . TYR A 1 190 ? -22.240 2.850 16.008 1.00 92.56 190 TYR A C 1
ATOM 1434 O O . TYR A 1 190 ? -22.217 1.805 16.653 1.00 92.56 190 TYR A O 1
ATOM 1442 N N . THR A 1 191 ? -23.377 3.322 15.489 1.00 84.25 191 THR A N 1
ATOM 1443 C CA . THR A 1 191 ? -24.658 2.601 15.560 1.00 84.25 191 THR A CA 1
ATOM 1444 C C . THR A 1 191 ? -24.540 1.146 15.084 1.00 84.25 191 THR A C 1
ATOM 1446 O O . THR A 1 191 ? -25.028 0.261 15.790 1.00 84.25 191 THR A O 1
ATOM 1449 N N . PRO A 1 192 ? -23.821 0.833 13.985 1.00 80.31 192 PRO A N 1
ATOM 1450 C CA . PRO A 1 192 ? -23.583 -0.554 13.592 1.00 80.31 192 PRO A CA 1
ATOM 1451 C C . PRO A 1 192 ? -22.759 -1.334 14.625 1.00 80.31 192 PRO A C 1
ATOM 1453 O O . PRO A 1 192 ? -23.044 -2.504 14.861 1.00 80.31 192 PRO A O 1
ATOM 1456 N N . CYS A 1 193 ? -21.779 -0.697 15.275 1.00 83.81 193 CYS A N 1
ATOM 1457 C CA . CYS A 1 193 ? -20.971 -1.329 16.319 1.00 83.81 193 CYS A CA 1
ATOM 1458 C C . CYS A 1 193 ? -21.800 -1.678 17.558 1.00 83.81 193 CYS A C 1
ATOM 1460 O O . CYS A 1 193 ? -21.663 -2.778 18.089 1.00 83.81 193 CYS A O 1
ATOM 1462 N N . ILE A 1 194 ? -22.706 -0.782 17.958 1.00 84.62 194 ILE A N 1
ATOM 1463 C CA . ILE A 1 194 ? -23.653 -0.996 19.060 1.00 84.62 194 ILE A CA 1
ATOM 1464 C C . ILE A 1 194 ? -24.587 -2.165 18.733 1.00 84.62 194 ILE A C 1
ATOM 1466 O O . ILE A 1 194 ? -24.725 -3.093 19.525 1.00 84.62 194 ILE A O 1
ATOM 1470 N N . GLN A 1 195 ? -25.203 -2.145 17.547 1.00 81.25 195 GLN A N 1
ATOM 1471 C CA . GLN A 1 195 ? -26.176 -3.158 17.122 1.00 81.25 195 GLN A CA 1
ATOM 1472 C C . GLN A 1 195 ? -25.555 -4.548 16.942 1.00 81.25 195 GLN A C 1
ATOM 1474 O O . GLN A 1 195 ? -26.233 -5.555 17.139 1.00 81.25 195 GLN A O 1
ATOM 1479 N N . GLN A 1 196 ? -24.279 -4.605 16.556 1.00 73.12 196 GLN A N 1
ATOM 1480 C CA . GLN A 1 196 ? -23.572 -5.853 16.262 1.00 73.12 196 GLN A CA 1
ATOM 1481 C C . GLN A 1 196 ? -22.671 -6.321 17.412 1.00 73.12 196 GLN A C 1
ATOM 1483 O O . GLN A 1 196 ? -22.115 -7.412 17.329 1.00 73.12 196 GLN A O 1
ATOM 1488 N N . GLY A 1 197 ? -22.510 -5.524 18.474 1.00 78.38 197 GLY A N 1
ATOM 1489 C CA . GLY A 1 197 ? -21.622 -5.848 19.593 1.00 78.38 197 GLY A CA 1
ATOM 1490 C C . GLY A 1 197 ? -20.159 -6.019 19.171 1.00 78.38 197 GLY A C 1
ATOM 1491 O O . GLY A 1 197 ? -19.490 -6.935 19.644 1.00 78.38 197 GLY A O 1
ATOM 1492 N N . ILE A 1 198 ? -19.676 -5.182 18.247 1.00 77.06 198 ILE A N 1
ATOM 1493 C CA . ILE A 1 198 ? -18.314 -5.267 17.695 1.00 77.06 198 ILE A CA 1
ATOM 1494 C C . ILE A 1 198 ? -17.438 -4.088 18.126 1.00 77.06 198 ILE A C 1
ATOM 1496 O O . ILE A 1 198 ? -17.922 -3.006 18.457 1.00 77.06 198 ILE A O 1
ATOM 1500 N N . HIS A 1 199 ? -16.123 -4.298 18.041 1.00 87.81 199 HIS A N 1
ATOM 1501 C CA . HIS A 1 199 ? -15.112 -3.312 18.422 1.00 87.81 199 HIS A CA 1
ATOM 1502 C C . HIS A 1 199 ? -15.303 -1.970 17.719 1.00 87.81 199 HIS A C 1
ATOM 1504 O O . HIS A 1 199 ? -15.429 -1.930 16.494 1.00 87.81 199 HIS A O 1
ATOM 1510 N N . GLN A 1 200 ? -15.163 -0.870 18.466 1.00 91.50 200 GLN A N 1
ATOM 1511 C CA . GLN A 1 200 ? -15.184 0.494 17.932 1.00 91.50 200 GLN A CA 1
ATOM 1512 C C . GLN A 1 200 ? -14.215 0.712 16.758 1.00 91.50 200 GLN A C 1
ATOM 1514 O O . GLN A 1 200 ? -14.530 1.459 15.835 1.00 91.50 200 GLN A O 1
ATOM 1519 N N . VAL A 1 201 ? -13.083 -0.000 16.705 1.00 85.69 201 VAL A N 1
ATOM 1520 C CA . VAL A 1 201 ? -12.133 0.119 15.590 1.00 85.69 201 VAL A CA 1
ATOM 1521 C C . VAL A 1 201 ? -12.727 -0.283 14.235 1.00 85.69 201 VAL A C 1
ATOM 1523 O O . VAL A 1 201 ? -12.276 0.186 13.190 1.00 85.69 201 VAL A O 1
ATOM 1526 N N . ASN A 1 202 ? -13.768 -1.117 14.230 1.00 84.12 202 ASN A N 1
ATOM 1527 C CA . ASN A 1 202 ? -14.439 -1.557 13.009 1.00 84.12 202 ASN A CA 1
ATOM 1528 C C . ASN A 1 202 ? -15.439 -0.528 12.465 1.00 84.12 202 ASN A C 1
ATOM 1530 O O . ASN A 1 202 ? -15.767 -0.592 11.284 1.00 84.12 202 ASN A O 1
ATOM 1534 N N . CYS A 1 203 ? -15.883 0.430 13.285 1.00 85.94 203 CYS A N 1
ATOM 1535 C CA . CYS A 1 203 ? -16.733 1.546 12.850 1.00 85.94 203 CYS A CA 1
ATOM 1536 C C . CYS A 1 203 ? -15.983 2.880 12.774 1.00 85.94 203 CYS A C 1
ATOM 1538 O O . CYS A 1 203 ? -16.562 3.888 12.372 1.00 85.94 203 CYS A O 1
ATOM 1540 N N . PHE A 1 204 ? -14.694 2.888 13.121 1.00 88.50 204 PHE A N 1
ATOM 1541 C CA . PHE A 1 204 ? -13.862 4.076 13.046 1.00 88.50 204 PHE A CA 1
ATOM 1542 C C . PHE A 1 204 ? -13.668 4.543 11.598 1.00 88.50 204 PHE A C 1
ATOM 1544 O O . PHE A 1 204 ? -13.133 3.827 10.746 1.00 88.50 204 PHE A O 1
ATOM 1551 N N . GLN A 1 205 ? -14.059 5.786 11.354 1.00 83.19 205 GLN A N 1
ATOM 1552 C CA . GLN A 1 205 ? -13.828 6.552 10.143 1.00 83.19 205 GLN A CA 1
ATOM 1553 C C . GLN A 1 205 ? -12.947 7.744 10.514 1.00 83.19 205 GLN A C 1
ATOM 1555 O O . GLN A 1 205 ? -13.404 8.683 11.159 1.00 83.19 205 GLN A O 1
ATOM 1560 N N . SER A 1 206 ? -11.671 7.705 10.129 1.00 79.62 206 SER A N 1
ATOM 1561 C CA . SER A 1 206 ? -10.796 8.860 10.336 1.00 79.62 206 SER A CA 1
ATOM 1562 C C . SER A 1 206 ? -11.345 10.071 9.585 1.00 79.62 206 SER A C 1
ATOM 1564 O O . SER A 1 206 ? -11.758 9.972 8.432 1.00 79.62 206 SER A O 1
ATOM 1566 N N . ASP A 1 207 ? -11.287 11.226 10.232 1.00 76.94 207 ASP A N 1
ATOM 1567 C CA . ASP A 1 207 ? -11.581 12.530 9.642 1.00 76.94 207 ASP A CA 1
ATOM 1568 C C . ASP A 1 207 ? -10.388 13.121 8.865 1.00 76.94 207 ASP A C 1
ATOM 1570 O O . ASP A 1 207 ? -10.457 14.247 8.378 1.00 76.94 207 ASP A O 1
ATOM 1574 N N . GLY A 1 208 ? -9.279 12.378 8.753 1.00 69.12 208 GLY A N 1
ATOM 1575 C CA . GLY A 1 208 ? -8.085 12.772 8.001 1.00 69.12 208 GLY A CA 1
ATOM 1576 C C . GLY A 1 208 ? -7.250 13.880 8.652 1.00 69.12 208 GLY A C 1
ATOM 1577 O O . GLY A 1 208 ? -6.233 14.285 8.088 1.00 69.12 208 GLY A O 1
ATOM 1578 N N . ALA A 1 209 ? -7.641 14.374 9.829 1.00 65.62 209 ALA A N 1
ATOM 1579 C CA . ALA A 1 209 ? -6.871 15.368 10.564 1.00 65.62 209 ALA A CA 1
ATOM 1580 C C . ALA A 1 209 ? -5.607 14.739 11.178 1.00 65.62 209 ALA A C 1
ATOM 1582 O O . ALA A 1 209 ? -5.609 13.583 11.590 1.00 65.62 209 ALA A O 1
ATOM 1583 N N . TRP A 1 210 ? -4.520 15.508 11.316 1.00 55.34 210 TRP A N 1
ATOM 1584 C CA . TRP A 1 210 ? -3.283 15.016 11.953 1.00 55.34 210 TRP A CA 1
ATOM 1585 C C . TRP A 1 210 ? -3.497 14.522 13.396 1.00 55.34 210 TRP A C 1
ATOM 1587 O O . TRP A 1 210 ? -2.794 13.633 13.865 1.00 55.34 210 TRP A O 1
ATOM 1597 N N . ASN A 1 211 ? -4.484 15.084 14.098 1.00 71.88 211 ASN A N 1
ATOM 1598 C CA . ASN A 1 211 ? -4.859 14.677 15.452 1.00 71.88 211 ASN A CA 1
ATOM 1599 C C . ASN A 1 211 ? -5.909 13.552 15.494 1.00 71.88 211 ASN A C 1
ATOM 1601 O O . ASN A 1 211 ? -6.396 13.237 16.578 1.00 71.88 211 ASN A O 1
ATOM 1605 N N . SER A 1 212 ? -6.284 12.976 14.348 1.00 74.06 212 SER A N 1
ATOM 1606 C CA . SER A 1 212 ? -7.168 11.813 14.296 1.00 74.06 212 SER A CA 1
ATOM 1607 C C . SER A 1 212 ? -6.475 10.625 14.972 1.00 74.06 212 SER A C 1
ATOM 1609 O O . SER A 1 212 ? -5.285 10.391 14.728 1.00 74.06 212 SER A O 1
ATOM 1611 N N . PRO A 1 213 ? -7.168 9.850 15.819 1.00 80.88 213 PRO A N 1
ATOM 1612 C CA . PRO A 1 213 ? -6.571 8.672 16.422 1.00 80.88 213 PRO A CA 1
ATOM 1613 C C . PRO A 1 213 ? -6.206 7.657 15.334 1.00 80.88 213 PRO A C 1
ATOM 1615 O O . PRO A 1 213 ? -6.954 7.420 14.388 1.00 80.88 213 PRO A O 1
ATOM 1618 N N . ASN A 1 214 ? -5.027 7.046 15.452 1.00 79.06 214 ASN A N 1
ATOM 1619 C CA . ASN A 1 214 ? -4.617 6.028 14.491 1.00 79.06 214 ASN A CA 1
ATOM 1620 C C . ASN A 1 214 ? -5.284 4.685 14.818 1.00 79.06 214 ASN A C 1
ATOM 1622 O O . ASN A 1 214 ? -5.452 4.338 15.992 1.00 79.06 214 ASN A O 1
ATOM 1626 N N . ARG A 1 215 ? -5.616 3.916 13.772 1.00 73.81 215 ARG A N 1
ATOM 1627 C CA . ARG A 1 215 ? -6.312 2.624 13.880 1.00 73.81 215 ARG A CA 1
ATOM 1628 C C . ARG A 1 215 ? -5.602 1.656 14.830 1.00 73.81 215 ARG A C 1
ATOM 1630 O O . ARG A 1 215 ? -6.261 1.101 15.697 1.00 73.81 215 ARG A O 1
ATOM 1637 N N . GLY A 1 216 ? -4.275 1.534 14.744 1.00 73.06 216 GLY A N 1
ATOM 1638 C CA . GLY A 1 216 ? -3.506 0.641 15.622 1.00 73.06 216 GLY A CA 1
ATOM 1639 C C . GLY A 1 216 ? -3.670 0.974 17.107 1.00 73.06 216 GLY A C 1
ATOM 1640 O O . GLY A 1 216 ? -3.808 0.087 17.938 1.00 73.06 216 GLY A O 1
ATOM 1641 N N . SER A 1 217 ? -3.750 2.259 17.447 1.00 78.12 217 SER A N 1
ATOM 1642 C CA . SER A 1 217 ? -3.958 2.705 18.823 1.00 78.12 217 SER A CA 1
ATOM 1643 C C . SER A 1 217 ? -5.377 2.475 19.348 1.00 78.12 217 SER A C 1
ATOM 1645 O O . SER A 1 217 ? -5.564 2.484 20.563 1.00 78.12 217 SER A O 1
ATOM 1647 N N . ILE A 1 218 ? -6.349 2.288 18.449 1.00 89.12 218 ILE A N 1
ATOM 1648 C CA . ILE A 1 218 ? -7.733 1.917 18.769 1.00 89.12 218 ILE A CA 1
ATOM 1649 C C . ILE A 1 218 ? -7.846 0.388 18.883 1.00 89.12 218 ILE A C 1
ATOM 1651 O O . ILE A 1 218 ? -8.558 -0.093 19.752 1.00 89.12 218 ILE A O 1
ATOM 1655 N N . GLU A 1 219 ? -7.115 -0.387 18.070 1.00 84.44 219 GLU A N 1
ATOM 1656 C CA . GLU A 1 219 ? -7.068 -1.862 18.174 1.00 84.44 219 GLU A CA 1
ATOM 1657 C C . GLU A 1 219 ? -6.524 -2.344 19.526 1.00 84.44 219 GLU A C 1
ATOM 1659 O O . GLU A 1 219 ? -6.853 -3.438 19.974 1.00 84.44 219 GLU A O 1
ATOM 1664 N N . THR A 1 220 ? -5.693 -1.532 20.184 1.00 86.38 220 THR A N 1
ATOM 1665 C CA . THR A 1 220 ? -5.184 -1.817 21.533 1.00 86.38 220 THR A CA 1
ATOM 1666 C C . THR A 1 220 ? -6.149 -1.424 22.654 1.00 86.38 220 THR A C 1
ATOM 1668 O O . THR A 1 220 ? -5.855 -1.689 23.818 1.00 86.38 220 THR A O 1
ATOM 1671 N N . GLU A 1 221 ? -7.258 -0.746 22.344 1.00 91.38 221 GLU A N 1
ATOM 1672 C CA . GLU A 1 221 ? -8.278 -0.428 23.344 1.00 91.38 221 GLU A CA 1
ATOM 1673 C C . GLU A 1 221 ? -9.163 -1.648 23.617 1.00 91.38 221 GLU A C 1
ATOM 1675 O O . GLU A 1 221 ? -9.472 -2.407 22.703 1.00 91.38 221 GLU A O 1
ATOM 1680 N N . PRO A 1 222 ? -9.642 -1.838 24.853 1.00 90.06 222 PRO A N 1
ATOM 1681 C CA . PRO A 1 222 ? -10.710 -2.790 25.108 1.00 90.06 222 PRO A CA 1
ATOM 1682 C C . PRO A 1 222 ? -12.006 -2.416 24.369 1.00 90.06 222 PRO A C 1
ATOM 1684 O O . PRO A 1 222 ? -12.221 -1.275 23.944 1.00 90.06 222 PRO A O 1
ATOM 1687 N N . GLN A 1 223 ? -12.910 -3.393 24.271 1.00 88.31 223 GLN A N 1
ATOM 1688 C CA . GLN A 1 223 ? -14.273 -3.176 23.784 1.00 88.31 223 GLN A CA 1
ATOM 1689 C C . GLN A 1 223 ? -14.997 -2.148 24.652 1.00 88.31 223 GLN A C 1
ATOM 1691 O O . GLN A 1 223 ? -14.998 -2.264 25.879 1.00 88.31 223 GLN A O 1
ATOM 1696 N N . ILE A 1 224 ? -15.678 -1.198 24.013 1.00 93.75 224 ILE A N 1
ATOM 1697 C CA . ILE A 1 224 ? -16.615 -0.311 24.703 1.00 93.75 224 ILE A CA 1
ATOM 1698 C C . ILE A 1 224 ? -17.741 -1.145 25.322 1.00 93.75 224 ILE A C 1
ATOM 1700 O O . ILE A 1 224 ? -18.431 -1.899 24.637 1.00 93.75 224 ILE A O 1
ATOM 1704 N N . THR A 1 225 ? -17.943 -0.976 26.625 1.00 90.12 225 THR A N 1
ATOM 1705 C CA . THR A 1 225 ? -19.031 -1.614 27.382 1.00 90.12 225 THR A CA 1
ATOM 1706 C C . THR A 1 225 ? -20.158 -0.638 27.704 1.00 90.12 225 THR A C 1
ATOM 1708 O O . THR A 1 225 ? -21.253 -1.060 28.064 1.00 90.12 225 THR A O 1
ATOM 1711 N N . VAL A 1 226 ? -19.891 0.667 27.595 1.00 92.31 226 VAL A N 1
ATOM 1712 C CA . VAL A 1 226 ? -20.865 1.739 27.814 1.00 92.31 226 VAL A CA 1
ATOM 1713 C C . VAL A 1 226 ? -20.813 2.673 26.616 1.00 92.31 226 VAL A C 1
ATOM 1715 O O . VAL A 1 226 ? -19.841 3.404 26.452 1.00 92.31 226 VAL A O 1
ATOM 1718 N N . TRP A 1 227 ? -21.828 2.643 25.759 1.00 94.00 227 TRP A N 1
ATOM 1719 C CA . TRP A 1 227 ? -21.849 3.471 24.551 1.00 94.00 227 TRP A CA 1
ATOM 1720 C C . TRP A 1 227 ? -22.422 4.858 24.826 1.00 94.00 227 TRP A C 1
ATOM 1722 O O . TRP A 1 227 ? -23.462 4.994 25.470 1.00 94.00 227 TRP A O 1
ATOM 1732 N N . GLY A 1 228 ? -21.764 5.887 24.304 1.00 94.94 228 GLY A N 1
ATOM 1733 C CA . GLY A 1 228 ? -22.183 7.278 24.443 1.00 94.94 228 GLY A CA 1
ATOM 1734 C C . GLY A 1 228 ? -21.047 8.234 24.105 1.00 94.94 228 GLY A C 1
ATOM 1735 O O . GLY A 1 228 ? -19.879 7.886 24.241 1.00 94.94 228 GLY A O 1
ATOM 1736 N N . GLN A 1 229 ? -21.381 9.441 23.649 1.00 94.62 229 GLN A N 1
ATOM 1737 C CA . GLN A 1 229 ? -20.358 10.440 23.345 1.00 94.62 229 GLN A CA 1
ATOM 1738 C C . GLN A 1 229 ? -19.566 10.824 24.599 1.00 94.62 229 GLN A C 1
ATOM 1740 O O . GLN A 1 229 ? -20.143 11.052 25.665 1.00 94.62 229 GLN A O 1
ATOM 1745 N N . CYS A 1 230 ? -18.248 10.928 24.456 1.00 95.69 230 CYS A N 1
ATOM 1746 C CA . CYS A 1 230 ? -17.341 11.278 25.542 1.00 95.69 230 CYS A CA 1
ATOM 1747 C C . CYS A 1 230 ? -16.092 12.009 25.039 1.00 95.69 230 CYS A C 1
ATOM 1749 O O . CYS A 1 230 ? -15.820 12.043 23.844 1.00 95.69 230 CYS A O 1
ATOM 1751 N N . THR A 1 231 ? -15.318 12.595 25.954 1.00 95.62 231 THR A N 1
ATOM 1752 C CA . THR A 1 231 ? -14.030 13.219 25.615 1.00 95.62 231 THR A CA 1
ATOM 1753 C C . THR A 1 231 ? -12.928 12.166 25.642 1.00 95.62 231 THR A C 1
ATOM 1755 O O . THR A 1 231 ? -12.722 11.549 26.690 1.00 95.62 231 THR A O 1
ATOM 1758 N N . ALA A 1 232 ? -12.214 11.968 24.531 1.00 93.44 232 ALA A N 1
ATOM 1759 C CA . ALA A 1 232 ? -11.150 10.966 24.416 1.00 93.44 232 ALA A CA 1
ATOM 1760 C C . ALA A 1 232 ? -10.175 10.991 25.611 1.00 93.44 232 ALA A C 1
ATOM 1762 O O . ALA A 1 232 ? -9.807 12.058 26.105 1.00 93.44 232 ALA A O 1
ATOM 1763 N N . ASP A 1 233 ? -9.788 9.803 26.087 1.00 92.19 233 ASP A N 1
ATOM 1764 C CA . ASP A 1 233 ? -8.893 9.572 27.231 1.00 92.19 233 ASP A CA 1
ATOM 1765 C C . ASP A 1 233 ? -9.370 10.108 28.599 1.00 92.19 233 ASP A C 1
ATOM 1767 O O . ASP A 1 233 ? -8.679 9.920 29.606 1.00 92.19 233 ASP A O 1
ATOM 1771 N N . SER A 1 234 ? -10.556 10.723 28.676 1.00 96.44 234 SER A N 1
ATOM 1772 C CA . SER A 1 234 ? -11.166 11.117 29.950 1.00 96.44 234 SER A CA 1
ATOM 1773 C C . SER A 1 234 ? -11.593 9.905 30.778 1.00 96.44 234 SER A C 1
ATOM 1775 O O . SER A 1 234 ? -11.906 8.837 30.246 1.00 96.44 234 SER A O 1
ATOM 1777 N N . TRP A 1 235 ? -11.624 10.088 32.096 1.00 95.94 235 TRP A N 1
ATOM 1778 C CA . TRP A 1 235 ? -12.036 9.067 33.053 1.00 95.94 235 TRP A CA 1
ATOM 1779 C C . TRP A 1 235 ? -13.369 9.429 33.698 1.00 95.94 235 TRP A C 1
ATOM 1781 O O . TRP A 1 235 ? -13.651 10.599 33.952 1.00 95.94 235 TRP A O 1
ATOM 1791 N N . THR A 1 236 ? -14.170 8.412 33.992 1.00 93.62 236 THR A N 1
ATOM 1792 C CA . THR A 1 236 ? -15.418 8.529 34.752 1.00 93.62 236 THR A CA 1
ATOM 1793 C C . THR A 1 236 ? -15.630 7.284 35.610 1.00 93.62 236 THR A C 1
ATOM 1795 O O . THR A 1 236 ? -14.927 6.288 35.434 1.00 93.62 236 THR A O 1
ATOM 1798 N N . THR A 1 237 ? -16.587 7.318 36.535 1.00 91.62 237 THR A N 1
ATOM 1799 C CA . THR A 1 237 ? -16.974 6.149 37.333 1.00 91.62 237 THR A CA 1
ATOM 1800 C C . THR A 1 237 ? -18.417 5.748 37.058 1.00 91.62 237 THR A C 1
ATOM 1802 O O . THR A 1 237 ? -19.303 6.595 36.947 1.00 91.62 237 THR A O 1
ATOM 1805 N N . PHE A 1 238 ? -18.668 4.441 36.969 1.00 88.00 238 PHE A N 1
ATOM 1806 C CA . PHE A 1 238 ? -20.013 3.897 36.800 1.00 88.00 238 PHE A CA 1
ATOM 1807 C C . PHE A 1 238 ? -20.372 2.912 37.907 1.00 88.00 238 PHE A C 1
ATOM 1809 O O . PHE A 1 238 ? -19.550 2.125 38.384 1.00 88.00 238 PHE A O 1
ATOM 1816 N N . THR A 1 239 ? -21.648 2.935 38.286 1.00 85.44 239 THR A N 1
ATOM 1817 C CA . THR A 1 239 ? -22.259 1.878 39.088 1.00 85.44 239 THR A CA 1
ATOM 1818 C C . THR A 1 239 ? -22.516 0.673 38.189 1.00 85.44 239 THR A C 1
ATOM 1820 O O . THR A 1 239 ? -23.251 0.776 37.210 1.00 85.44 239 THR A O 1
ATOM 1823 N N . VAL A 1 240 ? -21.913 -0.464 38.527 1.00 82.81 240 VAL A N 1
ATOM 1824 C CA . VAL A 1 240 ? -21.970 -1.707 37.731 1.00 82.81 240 VAL A CA 1
ATOM 1825 C C . VAL A 1 240 ? -22.728 -2.841 38.431 1.00 82.81 240 VAL A C 1
ATOM 1827 O O . VAL A 1 240 ? -22.758 -3.968 37.946 1.00 82.81 240 VAL A O 1
ATOM 1830 N N . SER A 1 241 ? -23.283 -2.570 39.614 1.00 80.62 241 SER A N 1
ATOM 1831 C CA . SER A 1 241 ? -23.971 -3.552 40.449 1.00 80.62 241 SER A CA 1
ATOM 1832 C C . SER A 1 241 ? -25.139 -2.906 41.189 1.00 80.62 241 SER A C 1
ATOM 1834 O O . SER A 1 241 ? -25.100 -1.718 41.505 1.00 80.62 241 SER A O 1
ATOM 1836 N N . CYS A 1 242 ? -26.177 -3.697 41.477 1.00 77.12 242 CYS A N 1
ATOM 1837 C CA . CYS A 1 242 ? -27.287 -3.281 42.342 1.00 77.12 242 CYS A CA 1
ATOM 1838 C C . CYS A 1 242 ? -26.917 -3.317 43.833 1.00 77.12 242 CYS A C 1
ATOM 1840 O O . CYS A 1 242 ? -27.690 -2.845 44.663 1.00 77.12 242 CYS A O 1
ATOM 1842 N N . ASP A 1 243 ? -25.789 -3.938 44.181 1.00 79.62 243 ASP A N 1
ATOM 1843 C CA . ASP A 1 243 ? -25.316 -4.046 45.556 1.00 79.62 243 ASP A CA 1
ATOM 1844 C C . ASP A 1 243 ? -24.594 -2.747 45.962 1.00 79.62 243 ASP A C 1
ATOM 1846 O O . ASP A 1 243 ? -23.538 -2.446 45.401 1.00 79.62 243 ASP A O 1
ATOM 1850 N N . PRO A 1 244 ? -25.122 -1.978 46.935 1.00 75.44 244 PRO A N 1
ATOM 1851 C CA . PRO A 1 244 ? -24.531 -0.711 47.361 1.00 75.44 244 PRO A CA 1
ATOM 1852 C C . PRO A 1 244 ? -23.178 -0.874 48.071 1.00 75.44 244 PRO A C 1
ATOM 1854 O O . PRO A 1 244 ? -22.494 0.123 48.294 1.00 75.44 244 PRO A O 1
ATOM 1857 N N . SER A 1 245 ? -22.786 -2.098 48.442 1.00 80.12 245 SER A N 1
ATOM 1858 C CA . SER A 1 245 ? -21.459 -2.387 48.991 1.00 80.12 245 SER A CA 1
ATOM 1859 C C . SER A 1 245 ? -20.379 -2.525 47.915 1.00 80.12 245 SER A C 1
ATOM 1861 O O . SER A 1 245 ? -19.192 -2.419 48.229 1.00 80.12 245 SER A O 1
ATOM 1863 N N . VAL A 1 246 ? -20.767 -2.724 46.649 1.00 75.69 246 VAL A N 1
ATOM 1864 C CA . VAL A 1 246 ? -19.832 -2.800 45.525 1.00 75.69 246 VAL A CA 1
ATOM 1865 C C . VAL A 1 246 ? -19.424 -1.379 45.126 1.00 75.69 246 VAL A C 1
ATOM 1867 O O . VAL A 1 246 ? -20.283 -0.586 44.731 1.00 75.69 246 VAL A O 1
ATOM 1870 N N . PRO A 1 247 ? -18.125 -1.029 45.193 1.00 84.19 247 PRO A N 1
ATOM 1871 C CA . PRO A 1 247 ? -17.659 0.282 44.769 1.00 84.19 247 PRO A CA 1
ATOM 1872 C C . PRO A 1 247 ? -17.935 0.527 43.284 1.00 84.19 247 PRO A C 1
ATOM 1874 O O . PRO A 1 247 ? -17.904 -0.397 42.466 1.00 84.19 247 PRO A O 1
ATOM 1877 N N . GLN A 1 248 ? -18.149 1.793 42.925 1.00 87.50 248 GLN A N 1
ATOM 1878 C CA . GLN A 1 248 ? -18.174 2.191 41.520 1.00 87.50 248 GLN A CA 1
ATOM 1879 C C . GLN A 1 248 ? -16.843 1.841 40.849 1.0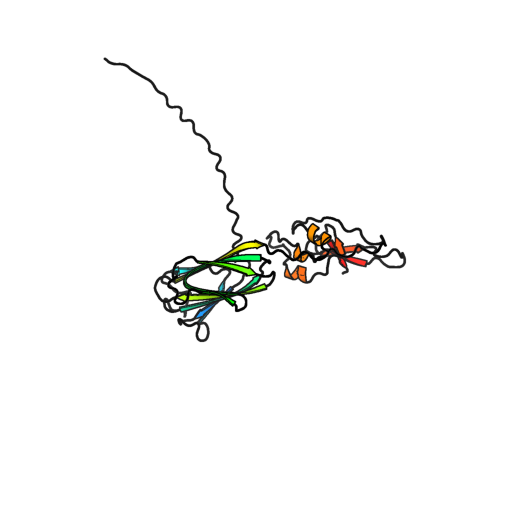0 87.50 248 GLN A C 1
ATOM 1881 O O . GLN A 1 248 ? -15.779 1.940 41.461 1.00 87.50 248 GLN A O 1
ATOM 1886 N N . GLN A 1 249 ? -16.911 1.444 39.583 1.00 89.25 249 GLN A N 1
ATOM 1887 C CA . GLN A 1 249 ? -15.732 1.101 38.794 1.00 89.25 249 GLN A CA 1
ATOM 1888 C C . GLN A 1 249 ? -15.313 2.279 37.923 1.00 89.25 249 GLN A C 1
ATOM 1890 O O . GLN A 1 249 ? -16.162 3.052 37.478 1.00 89.25 249 GLN A O 1
ATOM 1895 N N . SER A 1 250 ? -14.008 2.401 37.685 1.00 93.00 250 SER A N 1
ATOM 1896 C CA . SER A 1 250 ? -13.431 3.411 36.801 1.00 93.00 250 SER A CA 1
ATOM 1897 C C . SER A 1 250 ? -13.482 2.959 35.351 1.00 93.00 250 SER A C 1
ATOM 1899 O O . SER A 1 250 ? -13.222 1.804 35.020 1.00 93.00 250 SER A O 1
ATOM 1901 N N . PHE A 1 251 ? -13.795 3.905 34.481 1.00 95.50 251 PHE A N 1
ATOM 1902 C CA . PHE A 1 251 ? -13.900 3.693 33.054 1.00 95.50 251 PHE A CA 1
ATOM 1903 C C . PHE A 1 251 ? -13.156 4.790 32.312 1.00 95.50 251 PHE A C 1
ATOM 1905 O O . PHE A 1 251 ? -13.228 5.967 32.679 1.00 95.50 251 PHE A O 1
ATOM 1912 N N . LYS A 1 252 ? -12.484 4.401 31.233 1.00 96.44 252 LYS A N 1
ATOM 1913 C CA . LYS A 1 252 ? -11.772 5.305 30.339 1.00 96.44 252 LYS A CA 1
ATOM 1914 C C . LYS A 1 252 ? -12.554 5.469 29.039 1.00 96.44 252 LYS A C 1
ATOM 1916 O O . LYS A 1 252 ? -13.029 4.490 28.465 1.00 96.44 252 LYS A O 1
ATOM 1921 N N . CYS A 1 253 ? -12.703 6.709 28.583 1.00 96.81 253 CYS A N 1
ATOM 1922 C CA . CYS A 1 253 ? -13.295 7.019 27.288 1.00 96.81 253 CYS A CA 1
ATOM 1923 C C . CYS A 1 253 ? -12.351 6.599 26.154 1.00 96.81 253 CYS A C 1
ATOM 1925 O O . CYS A 1 253 ? -11.153 6.900 26.183 1.00 96.81 253 CYS A O 1
ATOM 1927 N N . SER A 1 254 ? -12.913 5.938 25.144 1.00 96.38 254 SER A N 1
ATOM 1928 C CA . SER A 1 254 ? -12.203 5.552 23.925 1.00 96.38 254 SER A CA 1
ATOM 1929 C C . SER A 1 254 ? -11.676 6.758 23.153 1.00 96.38 254 SER A C 1
ATOM 1931 O O . SER A 1 254 ? -12.286 7.829 23.127 1.00 96.38 254 SER A O 1
ATOM 1933 N N . LYS A 1 255 ? -10.588 6.553 22.414 1.00 94.31 255 LYS A N 1
ATOM 1934 C CA . LYS A 1 255 ? -10.064 7.527 21.446 1.00 94.31 255 LYS A CA 1
ATOM 1935 C C . LYS A 1 255 ? -11.050 7.859 20.334 1.00 94.31 255 LYS A C 1
ATOM 1937 O O . LYS A 1 255 ? -10.968 8.927 19.743 1.00 94.31 255 LYS A O 1
ATOM 1942 N N . THR A 1 256 ? -11.985 6.953 20.063 1.00 94.62 256 THR A N 1
ATOM 1943 C CA . THR A 1 256 ? -13.075 7.162 19.105 1.00 94.62 256 THR A CA 1
ATOM 1944 C C . THR A 1 256 ? -14.188 8.081 19.609 1.00 94.62 256 THR A C 1
ATOM 1946 O O . THR A 1 256 ? -15.115 8.365 18.849 1.00 94.62 256 THR A O 1
ATOM 1949 N N . GLU A 1 257 ? -14.120 8.523 20.873 1.00 96.19 257 GLU A N 1
ATOM 1950 C CA . GLU A 1 257 ? -15.133 9.356 21.544 1.00 96.19 257 GLU A CA 1
ATOM 1951 C C . GLU A 1 257 ? -16.519 8.687 21.625 1.00 96.19 257 GLU A C 1
ATOM 1953 O O . GLU A 1 257 ? -17.519 9.341 21.907 1.00 96.19 257 GLU A O 1
ATOM 1958 N N . ALA A 1 258 ? -16.593 7.379 21.355 1.00 96.50 258 ALA A N 1
ATOM 1959 C CA . ALA A 1 258 ? -17.844 6.656 21.129 1.00 96.50 258 ALA A CA 1
ATOM 1960 C C . ALA A 1 258 ? -18.390 5.947 22.380 1.00 96.50 258 ALA A C 1
ATOM 1962 O O . ALA A 1 258 ? -19.469 5.349 22.344 1.00 96.50 258 ALA A O 1
ATOM 1963 N N . GLY A 1 259 ? -17.647 5.993 23.485 1.00 96.12 259 GLY A N 1
ATOM 1964 C CA . GLY A 1 259 ? -18.022 5.334 24.728 1.00 96.12 259 GLY A CA 1
ATOM 1965 C C . GLY A 1 259 ? -16.826 4.951 25.580 1.00 96.12 259 GLY A C 1
ATOM 1966 O O . GLY A 1 259 ? -15.683 5.316 25.285 1.00 96.12 259 GLY A O 1
ATOM 1967 N N . TRP A 1 260 ? -17.110 4.199 26.637 1.00 96.19 260 TRP A N 1
ATOM 1968 C CA . TRP A 1 260 ? -16.164 3.867 27.688 1.00 96.19 260 TRP A CA 1
ATOM 1969 C C . TRP A 1 260 ? -15.944 2.362 27.847 1.00 96.19 260 TRP A C 1
ATOM 1971 O O . TRP A 1 260 ? -16.856 1.555 27.643 1.00 96.19 260 TRP A O 1
ATOM 1981 N N . PHE A 1 261 ? -14.743 2.006 28.295 1.00 92.88 261 PHE A N 1
ATOM 1982 C CA . PHE A 1 261 ? -14.362 0.657 28.712 1.00 92.88 261 PHE A CA 1
ATOM 1983 C C . PHE A 1 261 ? -13.764 0.668 30.130 1.00 92.88 261 PHE A C 1
ATOM 1985 O O . PHE A 1 261 ? -13.264 1.715 30.558 1.00 92.88 261 PHE A O 1
ATOM 1992 N N . PRO A 1 262 ? -13.817 -0.455 30.875 1.00 89.00 262 PRO A N 1
ATOM 1993 C CA . PRO A 1 262 ? -13.178 -0.556 32.185 1.00 89.00 262 PRO A CA 1
ATOM 1994 C C . PRO A 1 262 ? -11.679 -0.286 32.057 1.00 89.00 262 PRO A C 1
ATOM 1996 O O . PRO A 1 262 ? -11.032 -0.840 31.163 1.00 89.00 262 PRO A O 1
ATOM 1999 N N . GLY A 1 263 ? -11.148 0.588 32.911 1.00 76.94 263 GLY A N 1
ATOM 2000 C CA . GLY A 1 263 ? -9.740 0.989 32.889 1.00 76.94 263 GLY A CA 1
ATOM 2001 C C . GLY A 1 263 ? -9.000 0.685 34.179 1.00 76.94 263 GLY A C 1
ATOM 2002 O O . GLY A 1 263 ? -9.667 0.421 35.204 1.00 76.94 263 GLY A O 1
#

Foldseek 3Di:
DDDDDDDDDDPPPDDDPPPPPPDPPCPFQLAPWKKWKFKPQAQPPDDGGPDIDIDSFAWDWQFQHAPDPPHDSFHMKIKIKTWDFDAFAKKKKKKAWAPWKWKAKQNRTFDTCVVVRQHGHIDIGIDGDHGGIIIIMMMYTGHHGITGIHMGMGGPTHHDPPQADFDDDDDPFPFWAAADCWDDDCQFTCNSCSRRVHQPLVGGHFPPDPLQDDSVQSVPDDGFPHFDADDAQDKDWIGRDPDPVDDTFIWGQHSSSGHTDGD

pLDDT: mean 83.0, std 18.69, range [36.97, 98.88]

Secondary structure (DSSP, 8-state):
----------------------------TTTT--EEEEEESSTT--SS-SEEEEES--EEEEETS-SSTTS-SSS-EEEEEEEEEE-SEEEEEEEEEESEEEEEETTEEEEE-TTS--TT-EEEEEEEE-SEEEEEEEEEE--SS-EEEEEEEEEEEE-----PPPPPPPPS---SPPPPS--EETTEE-HHHHHHT--GGGT------TTSPPHHHHHTSPPPSEES---TT-EEEE---S-TTSPPEEEEE-TTSSEEEE-

Sequence (263 aa):
MKRLLVTAILAAVLLLPLVGTASPATVNAQSGNTWTASYFNNPNWAGNPVLIQTVPFIAFNWGFGSPGAGVPVDNFTARFDSQVFFNAGTTRFTLQADDEVALIINGVTFLDTRGAGQSGKSLTVDVPLNQGWQQVQVLYREFTQAAFVFVNWQLVKPGTNPTPPPPPPPPPNNCGPASATSVQTRFGDYTPCIQQGIHQVNCFQSDGAWNSPNRGSIETEPQITVWGQCTADSWTTFTVSCDPSVPQQSFKCSKTEAGWFPG